Protein AF-0000000067240349 (afdb_homodimer)

Radius of gyration: 43.34 Å; Cα contacts (8 Å, |Δi|>4): 443; chains: 2; bounding box: 50×131×156 Å

Foldseek 3Di:
DDDDDDDDDDDDDDDDDPPPVPPPPPPVPDPPPPPPPPPPPPDPDPPPPFDAKDKFAFALVVLVVLQVVLVVCVVVVNNVSSVVSNVVSVVLVVVSVFWIWMDGRFWIFIGGPPPPPPVVVQVDPGIDGLVQWPFKDFPDPPDGQKIKTWGPPVHNVIDIDMDTDRGDPVSVVVSCCVRNNDGPPPDPD/DDDPDPDDDDDDDDDDPPPDPPDDDPPPDDDPPPPPPPPPPPDPDPDPPFDAKDKFAFALVQLVVLQVVLVVCVVVVNNVSSVVSNVVSVVLVVVSVFWIWMDGRFWIFIGGPPPPPPCCVVVDPGIDGLVQWPFKDFPDPPDGQKIKTWGPPVHNVIDIDMDTDRGDPVSVVVSCCVRNNDGPPPDPD

Organism: Chlamydomonas reinhardtii (NCBI:txid3055)

InterPro domains:
  IPR021467 Protein of unknown function DUF3119 [PF11317] (57-180)
  IPR021467 Protein of unknown function DUF3119 [PTHR35550] (15-189)

Nearest PDB structures (foldseek):
  2hr5-assembly1_A  TM=8.847E-01  e=8.891E+00  Pyrococcus furiosus
  6e2q-assembly1_A  TM=4.362E-01  e=3.134E-01  Homo sapiens
  1ib1-assembly2_H  TM=2.613E-01  e=6.971E+00  Ovis aries
  6e2q-assembly1_A  TM=4.441E-01  e=2.992E-01  Homo sapiens
  1ib1-assembly2_H  TM=2.616E-01  e=4.594E+00  Ovis aries

Structure (mmCIF, N/CA/C/O backbone):
data_AF-0000000067240349-model_v1
#
loop_
_entity.id
_entity.type
_entity.pdbx_description
1 polymer 'DUF3119 family protein'
#
loop_
_atom_site.group_PDB
_atom_site.id
_atom_site.type_symbol
_atom_site.label_atom_id
_atom_site.label_alt_id
_atom_site.label_comp_id
_atom_site.label_asym_id
_atom_site.label_entity_id
_atom_site.label_seq_id
_atom_site.pdbx_PDB_ins_code
_atom_site.Cartn_x
_atom_site.Cartn_y
_atom_site.Cartn_z
_atom_site.occupancy
_atom_site.B_iso_or_equiv
_atom_site.auth_seq_id
_atom_site.auth_comp_id
_atom_site.auth_asym_id
_atom_site.auth_atom_id
_atom_site.pdbx_PDB_model_num
ATOM 1 N N . MET A 1 1 ? 18.938 -3.93 -58.719 1 17.25 1 MET A N 1
ATOM 2 C CA . MET A 1 1 ? 19.531 -4.309 -60 1 17.25 1 MET A CA 1
ATOM 3 C C . MET A 1 1 ? 19.688 -5.82 -60.094 1 17.25 1 MET A C 1
ATOM 5 O O . MET A 1 1 ? 20.438 -6.422 -59.312 1 17.25 1 MET A O 1
ATOM 9 N N . ALA A 1 2 ? 18.719 -6.496 -60.594 1 19.03 2 ALA A N 1
ATOM 10 C CA . ALA A 1 2 ? 17.859 -7.672 -60.5 1 19.03 2 ALA A CA 1
ATOM 11 C C . ALA A 1 2 ? 18.375 -8.805 -61.375 1 19.03 2 ALA A C 1
ATOM 13 O O . ALA A 1 2 ? 17.688 -9.805 -61.594 1 19.03 2 ALA A O 1
ATOM 14 N N . LEU A 1 3 ? 19.734 -8.555 -61.688 1 17.91 3 LEU A N 1
ATOM 15 C CA . LEU A 1 3 ? 20.031 -9.25 -62.938 1 17.91 3 LEU A CA 1
ATOM 16 C C . LEU A 1 3 ? 19.859 -10.758 -62.75 1 17.91 3 LEU A C 1
ATOM 18 O O . LEU A 1 3 ? 20.375 -11.352 -61.812 1 17.91 3 LEU A O 1
ATOM 22 N N . CYS A 1 4 ? 19.219 -11.414 -63.656 1 17.95 4 CYS A N 1
ATOM 23 C CA . CYS A 1 4 ? 18.328 -12.516 -64.062 1 17.95 4 CYS A CA 1
ATOM 24 C C . CYS A 1 4 ? 19.141 -13.766 -64.375 1 17.95 4 CYS A C 1
ATOM 26 O O . CYS A 1 4 ? 18.578 -14.859 -64.5 1 17.95 4 CYS A O 1
ATOM 28 N N . MET A 1 5 ? 20.453 -13.445 -64.75 1 16.66 5 MET A N 1
ATOM 29 C CA . MET A 1 5 ? 20.656 -14.219 -66 1 16.66 5 MET A CA 1
ATOM 30 C C . MET A 1 5 ? 20.656 -15.711 -65.688 1 16.66 5 MET A C 1
ATOM 32 O O . MET A 1 5 ? 21.031 -16.141 -64.562 1 16.66 5 MET A O 1
ATOM 36 N N . ARG A 1 6 ? 20.531 -16.422 -66.75 1 16.72 6 ARG A N 1
ATOM 37 C CA . ARG A 1 6 ? 19.828 -17.562 -67.312 1 16.72 6 ARG A CA 1
ATOM 38 C C . ARG A 1 6 ? 20.562 -18.875 -67 1 16.72 6 ARG A C 1
ATOM 40 O O . ARG A 1 6 ? 21.703 -18.844 -66.562 1 16.72 6 ARG A O 1
ATOM 47 N N . CYS A 1 7 ? 20.719 -19.75 -68.062 1 16.11 7 CYS A N 1
ATOM 48 C CA . CYS A 1 7 ? 19.984 -20.938 -68.5 1 16.11 7 CYS A CA 1
ATOM 49 C C . CYS A 1 7 ? 20.844 -22.188 -68.312 1 16.11 7 CYS A C 1
ATOM 51 O O . CYS A 1 7 ? 21.984 -22.109 -67.875 1 16.11 7 CYS A O 1
ATOM 53 N N . SER A 1 8 ? 21.328 -22.875 -69.438 1 15.13 8 SER A N 1
ATOM 54 C CA . SER A 1 8 ? 20.766 -24.094 -70 1 15.13 8 SER A CA 1
ATOM 55 C C . SER A 1 8 ? 21.719 -25.281 -69.875 1 15.13 8 SER A C 1
ATOM 57 O O . SER A 1 8 ? 21.312 -26.438 -69.938 1 15.13 8 SER A O 1
ATOM 59 N N . SER A 1 9 ? 23.078 -25.109 -69.812 1 16.7 9 SER A N 1
ATOM 60 C CA . SER A 1 9 ? 23.656 -25.969 -70.812 1 16.7 9 SER A CA 1
ATOM 61 C C . SER A 1 9 ? 23.609 -27.438 -70.375 1 16.7 9 SER A C 1
ATOM 63 O O . SER A 1 9 ? 24.031 -27.781 -69.25 1 16.7 9 SER A O 1
ATOM 65 N N . THR A 1 10 ? 23 -28.328 -71.25 1 16.86 10 THR A N 1
ATOM 66 C CA . THR A 1 10 ? 22.281 -29.594 -71.312 1 16.86 10 THR A CA 1
ATOM 67 C C . THR A 1 10 ? 23.266 -30.766 -71.312 1 16.86 10 THR A C 1
ATOM 69 O O . THR A 1 10 ? 22.891 -31.922 -71.125 1 16.86 10 THR A O 1
ATOM 72 N N . SER A 1 11 ? 24.531 -30.578 -71.75 1 17.03 11 SER A N 1
ATOM 73 C CA . SER A 1 11 ? 24.891 -31.562 -72.75 1 17.03 11 SER A CA 1
ATOM 74 C C . SER A 1 11 ? 24.875 -32.969 -72.188 1 17.03 11 SER A C 1
ATOM 76 O O . SER A 1 11 ? 25.219 -33.188 -71 1 17.03 11 SER A O 1
ATOM 78 N N . ALA A 1 12 ? 24.516 -33.969 -73.062 1 16.28 12 ALA A N 1
ATOM 79 C CA . ALA A 1 12 ? 23.859 -35.25 -73.25 1 16.28 12 ALA A CA 1
ATOM 80 C C . ALA A 1 12 ? 24.75 -36.406 -72.75 1 16.28 12 ALA A C 1
ATOM 82 O O . ALA A 1 12 ? 24.328 -37.188 -71.875 1 16.28 12 ALA A O 1
ATOM 83 N N . VAL A 1 13 ? 25.594 -36.969 -73.688 1 16.7 13 VAL A N 1
ATOM 84 C CA . VAL A 1 13 ? 25.125 -38.219 -74.312 1 16.7 13 VAL A CA 1
ATOM 85 C C . VAL A 1 13 ? 25.609 -39.406 -73.5 1 16.7 13 VAL A C 1
ATOM 87 O O . VAL A 1 13 ? 24.812 -40.25 -73.062 1 16.7 13 VAL A O 1
ATOM 90 N N . GLN A 1 14 ? 26.625 -40.219 -74.125 1 17.67 14 GLN A N 1
ATOM 91 C CA . GLN A 1 14 ? 26.5 -41.562 -74.75 1 17.67 14 GLN A CA 1
ATOM 92 C C . GLN A 1 14 ? 26.891 -42.656 -73.75 1 17.67 14 GLN A C 1
ATOM 94 O O . GLN A 1 14 ? 27.609 -42.375 -72.75 1 17.67 14 GLN A O 1
ATOM 99 N N . LYS A 1 15 ? 26.609 -43.969 -74.125 1 18.06 15 LYS A N 1
ATOM 100 C CA . LYS A 1 15 ? 26.016 -45.281 -73.812 1 18.06 15 LYS A CA 1
ATOM 101 C C . LYS A 1 15 ? 27.078 -46.219 -73.25 1 18.06 15 LYS A C 1
ATOM 103 O O . LYS A 1 15 ? 26.734 -47.188 -72.562 1 18.06 15 LYS A O 1
ATOM 108 N N . SER A 1 16 ? 28.422 -46 -73.5 1 19.36 16 SER A N 1
ATOM 109 C CA . SER A 1 16 ? 28.953 -47.281 -73.938 1 19.36 16 SER A CA 1
ATOM 110 C C . SER A 1 16 ? 28.906 -48.312 -72.812 1 19.36 16 SER A C 1
ATOM 112 O O . SER A 1 16 ? 29.094 -47.969 -71.625 1 19.36 16 SER A O 1
ATOM 114 N N . SER A 1 17 ? 28.297 -49.469 -73.125 1 18.22 17 SER A N 1
ATOM 115 C CA . SER A 1 17 ? 27.688 -50.656 -72.562 1 18.22 17 SER A CA 1
ATOM 116 C C . SER A 1 17 ? 28.734 -51.562 -71.938 1 18.22 17 SER A C 1
ATOM 118 O O . SER A 1 17 ? 28.406 -52.594 -71.312 1 18.22 17 SER A O 1
ATOM 120 N N . ALA A 1 18 ? 30.078 -51.25 -72 1 20.47 18 ALA A N 1
ATOM 121 C CA . ALA A 1 18 ? 30.859 -52.5 -72 1 20.47 18 ALA A CA 1
ATOM 122 C C . ALA A 1 18 ? 30.547 -53.344 -70.75 1 20.47 18 ALA A C 1
ATOM 124 O O . ALA A 1 18 ? 30.469 -52.844 -69.625 1 20.47 18 ALA A O 1
ATOM 125 N N . ARG A 1 19 ? 29.875 -54.5 -71.062 1 20.62 19 ARG A N 1
ATOM 126 C CA . ARG A 1 19 ? 29.234 -55.594 -70.312 1 20.62 19 ARG A CA 1
ATOM 127 C C . ARG A 1 19 ? 30.25 -56.375 -69.5 1 20.62 19 ARG A C 1
ATOM 129 O O . ARG A 1 19 ? 30.172 -57.594 -69.375 1 20.62 19 ARG A O 1
ATOM 136 N N . GLY A 1 20 ? 31.438 -55.75 -69.125 1 20.61 20 GLY A N 1
ATOM 137 C CA . GLY A 1 20 ? 32.375 -56.781 -68.688 1 20.61 20 GLY A CA 1
ATOM 138 C C . GLY A 1 20 ? 31.781 -57.656 -67.562 1 20.61 20 GLY A C 1
ATOM 139 O O . GLY A 1 20 ? 31.156 -57.156 -66.625 1 20.61 20 GLY A O 1
ATOM 140 N N . VAL A 1 21 ? 31.359 -58.812 -68 1 22.2 21 VAL A N 1
ATOM 141 C CA . VAL A 1 21 ? 30.672 -59.906 -67.25 1 22.2 21 VAL A CA 1
ATOM 142 C C . VAL A 1 21 ? 31.531 -60.375 -66.062 1 22.2 21 VAL A C 1
ATOM 144 O O . VAL A 1 21 ? 32.594 -60.938 -66.25 1 22.2 21 VAL A O 1
ATOM 147 N N . ALA A 1 22 ? 32.062 -59.5 -65.25 1 22.67 22 ALA A N 1
ATOM 148 C CA . ALA A 1 22 ? 32.969 -60.062 -64.25 1 22.67 22 ALA A CA 1
ATOM 149 C C . ALA A 1 22 ? 32.281 -61.156 -63.438 1 22.67 22 ALA A C 1
ATOM 151 O O . ALA A 1 22 ? 31.125 -61.031 -63.062 1 22.67 22 ALA A O 1
ATOM 152 N N . LEU A 1 23 ? 32.781 -62.344 -63.719 1 24.41 23 LEU A N 1
ATOM 153 C CA . LEU A 1 23 ? 32.469 -63.656 -63.125 1 24.41 23 LEU A CA 1
ATOM 154 C C . LEU A 1 23 ? 32.469 -63.562 -61.594 1 24.41 23 LEU A C 1
ATOM 156 O O . LEU A 1 23 ? 33.438 -63.094 -61 1 24.41 23 LEU A O 1
ATOM 160 N N . ARG A 1 24 ? 31.391 -63.344 -60.969 1 24.88 24 ARG A N 1
ATOM 161 C CA . ARG A 1 24 ? 31.172 -63.094 -59.562 1 24.88 24 ARG A CA 1
ATOM 162 C C . ARG A 1 24 ? 31.5 -64.375 -58.75 1 24.88 24 ARG A C 1
ATOM 164 O O . ARG A 1 24 ? 30.969 -65.438 -59 1 24.88 24 ARG A O 1
ATOM 171 N N . PRO A 1 25 ? 32.781 -64.5 -58.375 1 29.38 25 PRO A N 1
ATOM 172 C CA . PRO A 1 25 ? 33.031 -65.688 -57.594 1 29.38 25 PRO A CA 1
ATOM 173 C C . PRO A 1 25 ? 32.031 -65.812 -56.438 1 29.38 25 PRO A C 1
ATOM 175 O O . PRO A 1 25 ? 31.562 -64.812 -55.875 1 29.38 25 PRO A O 1
ATOM 178 N N . ARG A 1 26 ? 31.156 -66.812 -56.5 1 25.08 26 ARG A N 1
ATOM 179 C CA . ARG A 1 26 ? 30.078 -67.188 -55.562 1 25.08 26 ARG A CA 1
ATOM 180 C C . ARG A 1 26 ? 30.625 -67.312 -54.156 1 25.08 26 ARG A C 1
ATOM 182 O O . ARG A 1 26 ? 31.438 -68.25 -53.875 1 25.08 26 ARG A O 1
ATOM 189 N N . VAL A 1 27 ? 31.141 -66.25 -53.5 1 26.53 27 VAL A N 1
ATOM 190 C CA . VAL A 1 27 ? 31.594 -66.438 -52.125 1 26.53 27 VAL A CA 1
ATOM 191 C C . VAL A 1 27 ? 30.5 -67.062 -51.281 1 26.53 27 VAL A C 1
ATOM 193 O O . VAL A 1 27 ? 29.359 -66.625 -51.281 1 26.53 27 VAL A O 1
ATOM 196 N N . GLN A 1 28 ? 30.547 -68.375 -51.062 1 27.05 28 GLN A N 1
ATOM 197 C CA . GLN A 1 28 ? 29.641 -69.125 -50.219 1 27.05 28 GLN A CA 1
ATOM 198 C C . GLN A 1 28 ? 29.5 -68.5 -48.844 1 27.05 28 GLN A C 1
ATOM 200 O O . GLN A 1 28 ? 30.484 -68.312 -48.156 1 27.05 28 GLN A O 1
ATOM 205 N N . ARG A 1 29 ? 28.766 -67.5 -48.688 1 27.48 29 ARG A N 1
ATOM 206 C CA . ARG A 1 29 ? 28.609 -66.812 -47.406 1 27.48 29 ARG A CA 1
ATOM 207 C C . ARG A 1 29 ? 28.062 -67.75 -46.344 1 27.48 29 ARG A C 1
ATOM 209 O O . ARG A 1 29 ? 27.078 -68.5 -46.594 1 27.48 29 ARG A O 1
ATOM 216 N N . ALA A 1 30 ? 28.938 -68.312 -45.562 1 34.78 30 ALA A N 1
ATOM 217 C CA . ALA A 1 30 ? 28.562 -69.125 -44.406 1 34.78 30 ALA A CA 1
ATOM 218 C C . ALA A 1 30 ? 27.453 -68.438 -43.594 1 34.78 30 ALA A C 1
ATOM 220 O O . ALA A 1 30 ? 27.406 -67.25 -43.5 1 34.78 30 ALA A O 1
ATOM 221 N N . PRO A 1 31 ? 26.25 -69.062 -43.5 1 31.38 31 PRO A N 1
ATOM 222 C CA . PRO A 1 31 ? 25.094 -68.5 -42.844 1 31.38 31 PRO A CA 1
ATOM 223 C C . PRO A 1 31 ? 25.406 -68 -41.438 1 31.38 31 PRO A C 1
ATOM 225 O O . PRO A 1 31 ? 26.094 -68.688 -40.656 1 31.38 31 PRO A O 1
ATOM 228 N N . PHE A 1 32 ? 25.953 -66.75 -41.25 1 34.19 32 PHE A N 1
ATOM 229 C CA . PHE A 1 32 ? 26.094 -66.188 -39.906 1 34.19 32 PHE A CA 1
ATOM 230 C C . PHE A 1 32 ? 24.812 -66.375 -39.125 1 34.19 32 PHE A C 1
ATOM 232 O O . PHE A 1 32 ? 23.734 -65.938 -39.531 1 34.19 32 PHE A O 1
ATOM 239 N N . VAL A 1 33 ? 24.578 -67.562 -38.5 1 30.03 33 VAL A N 1
ATOM 240 C CA . VAL A 1 33 ? 23.469 -67.688 -37.562 1 30.03 33 VAL A CA 1
ATOM 241 C C . VAL A 1 33 ? 23.453 -66.562 -36.562 1 30.03 33 VAL A C 1
ATOM 243 O O . VAL A 1 33 ? 24.438 -66.25 -35.875 1 30.03 33 VAL A O 1
ATOM 246 N N . ALA A 1 34 ? 22.844 -65.438 -36.906 1 33.81 34 ALA A N 1
ATOM 247 C CA . ALA A 1 34 ? 22.562 -64.312 -36.031 1 33.81 34 ALA A CA 1
ATOM 248 C C . ALA A 1 34 ? 22.047 -64.75 -34.688 1 33.81 34 ALA A C 1
ATOM 250 O O . ALA A 1 34 ? 21.016 -65.438 -34.625 1 33.81 34 ALA A O 1
ATOM 251 N N . GLN A 1 35 ? 22.938 -65.312 -33.844 1 35.69 35 GLN A N 1
ATOM 252 C CA . GLN A 1 35 ? 22.5 -65.5 -32.469 1 35.69 35 GLN A CA 1
ATOM 253 C C . GLN A 1 35 ? 21.625 -64.312 -32 1 35.69 35 GLN A C 1
ATOM 255 O O . GLN A 1 35 ? 22.062 -63.156 -32.062 1 35.69 35 GLN A O 1
ATOM 260 N N . ALA A 1 36 ? 20.297 -64.438 -32.188 1 32.78 36 ALA A N 1
ATOM 261 C CA . ALA A 1 36 ? 19.312 -63.5 -31.656 1 32.78 36 ALA A CA 1
ATOM 262 C C . ALA A 1 36 ? 19.625 -63.125 -30.203 1 32.78 36 ALA A C 1
ATOM 264 O O . ALA A 1 36 ? 19.688 -64 -29.344 1 32.78 36 ALA A O 1
ATOM 265 N N . PHE A 1 37 ? 20.719 -62.312 -29.984 1 35.56 37 PHE A N 1
ATOM 266 C CA . PHE A 1 37 ? 20.812 -61.75 -28.641 1 35.56 37 PHE A CA 1
ATOM 267 C C . PHE A 1 37 ? 19.422 -61.406 -28.125 1 35.56 37 PHE A C 1
ATOM 269 O O . PHE A 1 37 ? 18.672 -60.688 -28.781 1 35.56 37 PHE A O 1
ATOM 276 N N . PHE A 1 38 ? 18.719 -62.312 -27.484 1 37.09 38 PHE A N 1
ATOM 277 C CA . PHE A 1 38 ? 17.5 -62 -26.734 1 37.09 38 PHE A CA 1
ATOM 278 C C . PHE A 1 38 ? 17.609 -60.625 -26.094 1 37.09 38 PHE A C 1
ATOM 280 O O . PHE A 1 38 ? 18.5 -60.375 -25.266 1 37.09 38 PHE A O 1
ATOM 287 N N . GLY A 1 39 ? 17.391 -59.594 -26.844 1 35.19 39 GLY A N 1
ATOM 288 C CA . GLY A 1 39 ? 17.25 -58.25 -26.266 1 35.19 39 GLY A CA 1
ATOM 289 C C . GLY A 1 39 ? 16.547 -58.25 -24.906 1 35.19 39 GLY A C 1
ATOM 290 O O . GLY A 1 39 ? 15.453 -58.812 -24.781 1 35.19 39 GLY A O 1
ATOM 291 N N . SER A 1 40 ? 17.266 -58.562 -23.844 1 40.22 40 SER A N 1
ATOM 292 C CA . SER A 1 40 ? 16.688 -58.312 -22.531 1 40.22 40 SER A CA 1
ATOM 293 C C . SER A 1 40 ? 15.742 -57.094 -22.578 1 40.22 40 SER A C 1
ATOM 295 O O . SER A 1 40 ? 16.094 -56.031 -23.094 1 40.22 40 SER A O 1
ATOM 297 N N . LYS A 1 41 ? 14.453 -57.375 -22.703 1 42.16 41 LYS A N 1
ATOM 298 C CA . LYS A 1 41 ? 13.438 -56.344 -22.5 1 42.16 41 LYS A CA 1
ATOM 299 C C . LYS A 1 41 ? 13.898 -55.344 -21.453 1 42.16 41 LYS A C 1
ATOM 301 O O . LYS A 1 41 ? 14.172 -55.688 -20.297 1 42.16 41 LYS A O 1
ATOM 306 N N . ALA A 1 42 ? 14.703 -54.312 -21.859 1 44.75 42 ALA A N 1
ATOM 307 C CA . ALA A 1 42 ? 14.938 -53.188 -20.984 1 44.75 42 ALA A CA 1
ATOM 308 C C . ALA A 1 42 ? 13.719 -52.906 -20.094 1 44.75 42 ALA A C 1
ATOM 310 O O . ALA A 1 42 ? 12.586 -52.969 -20.562 1 44.75 42 ALA A O 1
ATOM 311 N N . LYS A 1 43 ? 13.781 -53.344 -18.844 1 47.56 43 LYS A N 1
ATOM 312 C CA . LYS A 1 43 ? 12.805 -52.906 -17.844 1 47.56 43 LYS A CA 1
ATOM 313 C C . LYS A 1 43 ? 12.281 -51.5 -18.125 1 47.56 43 LYS A C 1
ATOM 315 O O . LYS A 1 43 ? 13.055 -50.625 -18.469 1 47.56 43 LYS A O 1
ATOM 320 N N . PRO A 1 44 ? 10.969 -51.438 -18.531 1 47.88 44 PRO A N 1
ATOM 321 C CA . PRO A 1 44 ? 10.438 -50.094 -18.734 1 47.88 44 PRO A CA 1
ATOM 322 C C . PRO A 1 44 ? 11.023 -49.062 -17.766 1 47.88 44 PRO A C 1
ATOM 324 O O . PRO A 1 44 ? 11.35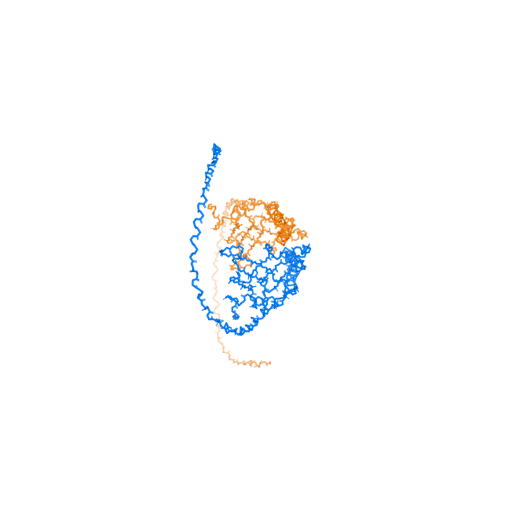9 -49.406 -16.625 1 47.88 44 PRO A O 1
ATOM 327 N N . ALA A 1 45 ? 11.789 -48.062 -18.234 1 48.97 45 ALA A N 1
ATOM 328 C CA . ALA A 1 45 ? 12.234 -46.969 -17.391 1 48.97 45 ALA A CA 1
ATOM 329 C C . ALA A 1 45 ? 11.219 -46.656 -16.297 1 48.97 45 ALA A C 1
ATOM 331 O O . ALA A 1 45 ? 10.016 -46.844 -16.484 1 48.97 45 ALA A O 1
ATOM 332 N N . PRO A 1 46 ? 11.531 -46.781 -15.07 1 46.94 46 PRO A N 1
ATOM 333 C CA . PRO A 1 46 ? 10.578 -46.438 -14.016 1 46.94 46 PRO A CA 1
ATOM 334 C C . PRO A 1 46 ? 9.625 -45.312 -14.438 1 46.94 46 PRO A C 1
ATOM 336 O O . PRO A 1 46 ? 10.039 -44.344 -15.086 1 46.94 46 PRO A O 1
ATOM 339 N N . LYS A 1 47 ? 8.406 -45.531 -14.758 1 49.53 47 LYS A N 1
ATOM 340 C CA . LYS A 1 47 ? 7.316 -44.594 -15.031 1 49.53 47 LYS A CA 1
ATOM 341 C C . LYS A 1 47 ? 7.52 -43.281 -14.273 1 49.53 47 LYS A C 1
ATOM 343 O O . LYS A 1 47 ? 7.781 -43.312 -13.07 1 49.53 47 LYS A O 1
ATOM 348 N N . ALA A 1 48 ? 8.117 -42.219 -14.805 1 56.12 48 ALA A N 1
ATOM 349 C CA . ALA A 1 48 ? 8.25 -40.906 -14.18 1 56.12 48 ALA A CA 1
ATOM 350 C C . ALA A 1 48 ? 7.027 -40.594 -13.328 1 56.12 48 ALA A C 1
ATOM 352 O O . ALA A 1 48 ? 5.891 -40.75 -13.773 1 56.12 48 ALA A O 1
ATOM 353 N N . VAL A 1 49 ? 7.008 -40.812 -12.055 1 60.12 49 VAL A N 1
ATOM 354 C CA . VAL A 1 49 ? 5.93 -40.562 -11.109 1 60.12 49 VAL A CA 1
ATOM 355 C C . VAL A 1 49 ? 5.305 -39.188 -11.422 1 60.12 49 VAL A C 1
ATOM 357 O O . VAL A 1 49 ? 5.969 -38.156 -11.32 1 60.12 49 VAL A O 1
ATOM 360 N N . LYS A 1 50 ? 4.363 -39.188 -12.422 1 78.25 50 LYS A N 1
ATOM 361 C CA . LYS A 1 50 ? 3.562 -38 -12.664 1 78.25 50 LYS A CA 1
ATOM 362 C C . LYS A 1 50 ? 2.996 -37.438 -11.359 1 78.25 50 LYS A C 1
ATOM 364 O O . LYS A 1 50 ? 2.283 -38.156 -10.633 1 78.25 50 LYS A O 1
ATOM 369 N N . ARG A 1 51 ? 3.559 -36.312 -10.805 1 85 51 ARG A N 1
ATOM 370 C CA . ARG A 1 51 ? 3.082 -35.688 -9.578 1 85 51 ARG A CA 1
ATOM 371 C C . ARG A 1 51 ? 1.677 -35.125 -9.758 1 85 51 ARG A C 1
ATOM 373 O O . ARG A 1 51 ? 1.344 -34.594 -10.828 1 85 51 ARG A O 1
ATOM 380 N N . GLU A 1 52 ? 0.918 -35.312 -8.797 1 91 52 GLU A N 1
ATOM 381 C CA . GLU A 1 52 ? -0.448 -34.812 -8.789 1 91 52 GLU A CA 1
ATOM 382 C C . GLU A 1 52 ? -0.463 -33.281 -8.781 1 91 52 GLU A C 1
ATOM 384 O O . GLU A 1 52 ? 0.417 -32.656 -8.195 1 91 52 GLU A O 1
ATOM 389 N N . THR A 1 53 ? -1.399 -32.75 -9.531 1 93.12 53 THR A N 1
ATOM 390 C CA . THR A 1 53 ? -1.609 -31.297 -9.547 1 93.12 53 THR A CA 1
ATOM 391 C C . THR A 1 53 ? -2.166 -30.812 -8.211 1 93.12 53 THR A C 1
ATOM 393 O O . THR A 1 53 ? -3.078 -31.438 -7.656 1 93.12 53 THR A O 1
ATOM 396 N N . LEU A 1 54 ? -1.464 -29.828 -7.699 1 95.38 54 LEU A N 1
ATOM 397 C CA . LEU A 1 54 ? -1.856 -29.281 -6.406 1 95.38 54 LEU A CA 1
ATOM 398 C C . LEU A 1 54 ? -2.164 -27.797 -6.523 1 95.38 54 LEU A C 1
ATOM 400 O O . LEU A 1 54 ? -1.447 -27.062 -7.207 1 95.38 54 LEU A O 1
ATOM 404 N N . ALA A 1 55 ? -3.338 -27.438 -5.914 1 95 55 ALA A N 1
ATOM 405 C CA . ALA A 1 55 ? -3.701 -26.031 -5.812 1 95 55 ALA A CA 1
ATOM 406 C C . ALA A 1 55 ? -4.062 -25.656 -4.379 1 95 55 ALA A C 1
ATOM 408 O O . ALA A 1 55 ? -5.094 -26.094 -3.859 1 95 55 ALA A O 1
ATOM 409 N N . PRO A 1 56 ? -3.219 -24.844 -3.77 1 96.62 56 PRO A N 1
ATOM 410 C CA . PRO A 1 56 ? -3.57 -24.422 -2.412 1 96.62 56 PRO A CA 1
ATOM 411 C C . PRO A 1 56 ? -4.93 -23.734 -2.34 1 96.62 56 PRO A C 1
ATOM 413 O O . PRO A 1 56 ? -5.277 -22.953 -3.236 1 96.62 56 PRO A O 1
ATOM 416 N N . GLU A 1 57 ? -5.625 -24.031 -1.279 1 96.56 57 GLU A N 1
ATOM 417 C CA . GLU A 1 57 ? -6.938 -23.422 -1.078 1 96.56 57 GLU A CA 1
ATOM 418 C C . GLU A 1 57 ? -6.812 -21.938 -0.746 1 96.56 57 GLU A C 1
ATOM 420 O O . GLU A 1 57 ? -5.832 -21.516 -0.124 1 96.56 57 GLU A O 1
ATOM 425 N N . PRO A 1 58 ? -7.844 -21.219 -1.156 1 95.88 58 PRO A N 1
ATOM 426 C CA . PRO A 1 58 ? -7.832 -19.812 -0.733 1 95.88 58 PRO A CA 1
ATOM 427 C C . PRO A 1 58 ? -7.844 -19.656 0.786 1 95.88 58 PRO A C 1
ATOM 429 O O . PRO A 1 58 ? -8.375 -20.516 1.495 1 95.88 58 PRO A O 1
ATOM 432 N N . SER A 1 59 ? -7.156 -18.672 1.218 1 96.06 59 SER A N 1
ATOM 433 C CA . SER A 1 59 ? -7.164 -18.312 2.635 1 96.06 59 SER A CA 1
ATOM 434 C C . SER A 1 59 ? -7.531 -16.844 2.838 1 96.06 59 SER A C 1
ATOM 436 O O . SER A 1 59 ? -7.223 -16 1.998 1 96.06 59 SER A O 1
ATOM 438 N N . PHE A 1 60 ? -8.117 -16.5 4.008 1 96.88 60 PHE A N 1
ATOM 439 C CA . PHE A 1 60 ? -8.57 -15.148 4.281 1 96.88 60 PHE A CA 1
ATOM 440 C C . PHE A 1 60 ? -7.953 -14.617 5.57 1 96.88 60 PHE A C 1
ATOM 442 O O . PHE A 1 60 ? -8.398 -13.602 6.102 1 96.88 60 PHE A O 1
ATOM 449 N N . ASN A 1 61 ? -6.906 -15.359 5.988 1 94.38 61 ASN A N 1
ATOM 450 C CA . ASN A 1 61 ? -6.258 -14.969 7.234 1 94.38 61 ASN A CA 1
ATOM 451 C C . ASN A 1 61 ? -5.66 -13.57 7.137 1 94.38 61 ASN A C 1
ATOM 453 O O . ASN A 1 61 ? -5.848 -12.742 8.031 1 94.38 61 ASN A O 1
ATOM 457 N N . LEU A 1 62 ? -4.969 -13.328 6.113 1 96.25 62 LEU A N 1
ATOM 458 C CA . LEU A 1 62 ? -4.355 -12.023 5.906 1 96.25 62 LEU A CA 1
ATOM 459 C C . LEU A 1 62 ? -5.418 -10.93 5.848 1 96.25 62 LEU A C 1
ATOM 461 O O . LEU A 1 62 ? -5.266 -9.875 6.469 1 96.25 62 LEU A O 1
ATOM 465 N N . GLN A 1 63 ? -6.473 -11.109 5.188 1 97.75 63 GLN A N 1
ATOM 466 C CA . GLN A 1 63 ? -7.562 -10.148 4.996 1 97.75 63 GLN A CA 1
ATOM 467 C C . GLN A 1 63 ? -8.281 -9.867 6.312 1 97.75 63 GLN A C 1
ATOM 469 O O . GLN A 1 63 ? -8.586 -8.711 6.621 1 97.75 63 GLN A O 1
ATOM 474 N N . LEU A 1 64 ? -8.453 -10.938 7.055 1 97.38 64 LEU A N 1
ATOM 475 C CA . LEU A 1 64 ? -9.078 -10.758 8.359 1 97.38 64 LEU A CA 1
ATOM 476 C C . LEU A 1 64 ? -8.203 -9.898 9.273 1 97.38 64 LEU A C 1
ATOM 478 O O . LEU A 1 64 ? -8.711 -9.039 9.992 1 97.38 64 LEU A O 1
ATOM 482 N N . GLY A 1 65 ? -6.914 -10.156 9.172 1 96.62 65 GLY A N 1
ATOM 483 C CA . GLY A 1 65 ? -6.004 -9.312 9.93 1 96.62 65 GLY A CA 1
ATOM 484 C C . GLY A 1 65 ? -6.074 -7.852 9.516 1 96.62 65 GLY A C 1
ATOM 485 O O . GLY A 1 65 ? -6.129 -6.961 10.367 1 96.62 65 GLY A O 1
ATOM 486 N N . LEU A 1 66 ? -6.145 -7.648 8.289 1 97.81 66 LEU A N 1
ATOM 487 C CA . LEU A 1 66 ? -6.207 -6.293 7.766 1 97.81 66 LEU A CA 1
ATOM 488 C C . LEU A 1 66 ? -7.512 -5.609 8.164 1 97.81 66 LEU A C 1
ATOM 490 O O . LEU A 1 66 ? -7.512 -4.441 8.555 1 97.81 66 LEU A O 1
ATOM 494 N N . LEU A 1 67 ? -8.578 -6.312 8.078 1 98.44 67 LEU A N 1
ATOM 495 C CA . LEU A 1 67 ? -9.875 -5.758 8.453 1 98.44 67 LEU A CA 1
ATOM 496 C C . LEU A 1 67 ? -9.945 -5.504 9.953 1 98.44 67 LEU A C 1
ATOM 498 O O . LEU A 1 67 ? -10.555 -4.523 10.391 1 98.44 67 LEU A O 1
ATOM 502 N N . GLY A 1 68 ? -9.312 -6.391 10.711 1 98.31 68 GLY A N 1
ATOM 503 C CA . GLY A 1 68 ? -9.211 -6.141 12.141 1 98.31 68 GLY A CA 1
ATOM 504 C C . GLY A 1 68 ? -8.445 -4.875 12.469 1 98.31 68 GLY A C 1
ATOM 505 O O . GLY A 1 68 ? -8.906 -4.055 13.273 1 98.31 68 GLY A O 1
ATOM 506 N N . LEU A 1 69 ? -7.328 -4.777 11.844 1 97.88 69 LEU A N 1
ATOM 507 C CA . LEU A 1 69 ? -6.52 -3.578 12.039 1 97.88 69 LEU A CA 1
ATOM 508 C C . LEU A 1 69 ? -7.277 -2.336 11.578 1 97.88 69 LEU A C 1
ATOM 510 O O . LEU A 1 69 ? -7.129 -1.263 12.164 1 97.88 69 LEU A O 1
ATOM 514 N N . SER A 1 70 ? -7.961 -2.465 10.508 1 98.06 70 SER A N 1
ATOM 515 C CA . SER A 1 70 ? -8.828 -1.39 10.047 1 98.06 70 SER A CA 1
ATOM 516 C C . SER A 1 70 ? -9.805 -0.955 11.133 1 98.06 70 SER A C 1
ATOM 518 O O . SER A 1 70 ? -9.93 0.236 11.422 1 98.06 70 SER A O 1
ATOM 520 N N . GLY A 1 71 ? -10.445 -1.918 11.727 1 98.06 71 GLY A N 1
ATOM 521 C CA . GLY A 1 71 ? -11.367 -1.621 12.812 1 98.06 71 GLY A CA 1
ATOM 522 C C . GLY A 1 71 ? -10.711 -0.926 13.984 1 98.06 71 GLY A C 1
ATOM 523 O O . GLY A 1 71 ? -11.242 0.049 14.516 1 98.06 71 GLY A O 1
ATOM 524 N N . VAL A 1 72 ? -9.617 -1.416 14.352 1 97.81 72 VAL A N 1
ATOM 525 C CA . VAL A 1 72 ? -8.867 -0.828 15.453 1 97.81 72 VAL A CA 1
ATOM 526 C C . VAL A 1 72 ? -8.484 0.609 15.109 1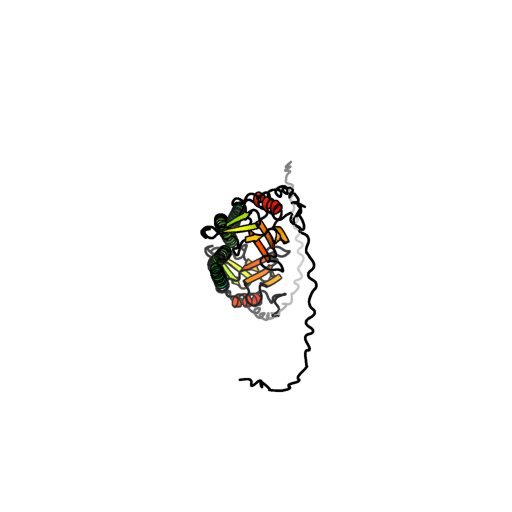 97.81 72 VAL A C 1
ATOM 528 O O . VAL A 1 72 ? -8.609 1.508 15.945 1 97.81 72 VAL A O 1
ATOM 531 N N . SER A 1 73 ? -8.07 0.778 13.938 1 94.88 73 SER A N 1
ATOM 532 C CA . SER A 1 73 ? -7.676 2.111 13.484 1 94.88 73 SER A CA 1
ATOM 533 C C . SER A 1 73 ? -8.852 3.078 13.539 1 94.88 73 SER A C 1
ATOM 535 O O . SER A 1 73 ? -8.703 4.223 13.961 1 94.88 73 SER A O 1
ATOM 537 N N . CYS A 1 74 ? -9.992 2.664 13.148 1 94 74 CYS A N 1
ATOM 538 C CA . CYS A 1 74 ? -11.195 3.492 13.195 1 94 74 CYS A CA 1
ATOM 539 C C . CYS A 1 74 ? -11.602 3.783 14.641 1 94 74 CYS A C 1
ATOM 541 O O . CYS A 1 74 ? -12.055 4.887 14.945 1 94 74 CYS A O 1
ATOM 543 N N . TYR A 1 75 ? -11.375 2.766 15.477 1 94.56 75 TYR A N 1
ATOM 544 C CA . TYR A 1 75 ? -11.68 2.941 16.891 1 94.56 75 TYR A CA 1
ATOM 545 C C . TYR A 1 75 ? -10.844 4.062 17.5 1 94.56 75 TYR A C 1
ATOM 547 O O . TYR A 1 75 ? -11.328 4.844 18.312 1 94.56 75 TYR A O 1
ATOM 555 N N . TYR A 1 76 ? -9.625 4.223 17.078 1 90.19 76 TYR A N 1
ATOM 556 C CA . TYR A 1 76 ? -8.727 5.27 17.547 1 90.19 76 TYR A CA 1
ATOM 557 C C . TYR A 1 76 ? -8.859 6.523 16.703 1 90.19 76 TYR A C 1
ATOM 559 O O . TYR A 1 76 ? -7.957 7.367 16.688 1 90.19 76 TYR A O 1
ATOM 567 N N . GLU A 1 77 ? -9.859 6.531 15.844 1 85 77 GLU A N 1
ATOM 568 C CA . GLU A 1 77 ? -10.281 7.695 15.07 1 85 77 GLU A CA 1
ATOM 569 C C . GLU A 1 77 ? -9.273 8.023 13.969 1 85 77 GLU A C 1
ATOM 571 O O . GLU A 1 77 ? -9.148 9.18 13.562 1 85 77 GLU A O 1
ATOM 576 N N . ASN A 1 78 ? -8.469 7.09 13.648 1 87.19 78 ASN A N 1
ATOM 577 C CA . ASN A 1 78 ? -7.645 7.207 12.445 1 87.19 78 ASN A CA 1
ATOM 578 C C . ASN A 1 78 ? -8.352 6.637 11.219 1 87.19 78 ASN A C 1
ATOM 580 O O . ASN A 1 78 ? -8.023 5.539 10.766 1 87.19 78 ASN A O 1
ATOM 584 N N . TYR A 1 79 ? -9.195 7.434 10.625 1 87.75 79 TYR A N 1
ATOM 585 C CA . TYR A 1 79 ? -10.094 6.953 9.578 1 87.75 79 TYR A CA 1
ATOM 586 C C . TYR A 1 79 ? -9.344 6.758 8.266 1 87.75 79 TYR A C 1
ATOM 588 O O . TYR A 1 79 ? -9.711 5.902 7.453 1 87.75 79 TYR A O 1
ATOM 596 N N . GLY A 1 80 ? -8.312 7.535 8.062 1 89.56 80 GLY A N 1
ATOM 597 C CA . GLY A 1 80 ? -7.516 7.344 6.859 1 89.56 80 GLY A CA 1
ATOM 598 C C . GLY A 1 80 ? -6.836 5.988 6.801 1 89.56 80 GLY A C 1
ATOM 599 O O . GLY A 1 80 ? -6.961 5.27 5.809 1 89.56 80 GLY A O 1
ATOM 600 N N . LEU A 1 81 ? -6.16 5.699 7.898 1 92.5 81 LEU A N 1
ATOM 601 C CA . LEU A 1 81 ? -5.508 4.395 7.992 1 92.5 81 LEU A CA 1
ATOM 602 C C . LEU A 1 81 ? -6.539 3.27 7.973 1 92.5 81 LEU A C 1
ATOM 604 O O . LEU A 1 81 ? -6.344 2.256 7.297 1 92.5 81 LEU A O 1
ATOM 608 N N . GLY A 1 82 ? -7.527 3.537 8.711 1 96.12 82 GLY A N 1
ATOM 609 C CA . GLY A 1 82 ? -8.602 2.553 8.734 1 96.12 82 GLY A CA 1
ATOM 610 C C . GLY A 1 82 ? -9.188 2.283 7.363 1 96.12 82 GLY A C 1
ATOM 611 O O . GLY A 1 82 ? -9.398 1.129 6.988 1 96.12 82 GLY A O 1
ATOM 612 N N . GLY A 1 83 ? -9.492 3.361 6.664 1 95.5 83 GLY A N 1
ATOM 613 C CA . GLY A 1 83 ? -10.031 3.221 5.324 1 95.5 83 GLY A CA 1
ATOM 614 C C . GLY A 1 83 ? -9.094 2.498 4.375 1 95.5 83 GLY A C 1
ATOM 615 O O . GLY A 1 83 ? -9.516 1.642 3.602 1 95.5 83 GLY A O 1
ATOM 616 N N . PHE A 1 84 ? -7.883 2.797 4.426 1 95.94 84 PHE A N 1
ATOM 617 C CA . PHE A 1 84 ? -6.887 2.188 3.553 1 95.94 84 PHE A CA 1
ATOM 618 C C . PHE A 1 84 ? -6.781 0.689 3.816 1 95.94 84 PHE A C 1
ATOM 620 O O . PHE A 1 84 ? -6.855 -0.116 2.885 1 95.94 84 PHE A O 1
ATOM 627 N N . LEU A 1 85 ? -6.648 0.351 5.078 1 97.94 85 LEU A N 1
ATOM 628 C CA . LEU A 1 85 ? -6.508 -1.052 5.453 1 97.94 85 LEU A CA 1
ATOM 629 C C . LEU A 1 85 ? -7.777 -1.832 5.125 1 97.94 85 LEU A C 1
ATOM 631 O O . LEU A 1 85 ? -7.707 -2.988 4.699 1 97.94 85 LEU A O 1
ATOM 635 N N . GLY A 1 86 ? -8.875 -1.209 5.422 1 98.12 86 GLY A N 1
ATOM 636 C CA . GLY A 1 86 ? -10.133 -1.845 5.07 1 98.12 86 GLY A CA 1
ATOM 637 C C . GLY A 1 86 ? -10.266 -2.121 3.584 1 98.12 86 GLY A C 1
ATOM 638 O O . GLY A 1 86 ? -10.617 -3.232 3.184 1 98.12 86 GLY A O 1
ATOM 639 N N . LEU A 1 87 ? -9.969 -1.15 2.842 1 97.38 87 LEU A N 1
ATOM 640 C CA . LEU A 1 87 ? -10.031 -1.286 1.39 1 97.38 87 LEU A CA 1
ATOM 641 C C . LEU A 1 87 ? -9.07 -2.363 0.901 1 97.38 87 LEU A C 1
ATOM 643 O O . LEU A 1 87 ? -9.422 -3.164 0.031 1 97.38 87 LEU A O 1
ATOM 647 N N . LEU A 1 88 ? -7.922 -2.324 1.453 1 97 88 LEU A N 1
ATOM 648 C CA . LEU A 1 88 ? -6.945 -3.344 1.089 1 97 88 LEU A CA 1
ATOM 649 C C . LEU A 1 88 ? -7.461 -4.738 1.426 1 97 88 LEU A C 1
ATOM 651 O O . LEU A 1 88 ? -7.305 -5.672 0.634 1 97 88 LEU A O 1
ATOM 655 N N . GLY A 1 89 ? -7.984 -4.863 2.631 1 97.69 89 GLY A N 1
ATOM 656 C CA . GLY A 1 89 ? -8.555 -6.141 3.02 1 97.69 89 GLY A CA 1
ATOM 657 C C . GLY A 1 89 ? -9.641 -6.625 2.074 1 97.69 89 GLY A C 1
ATOM 658 O O . GLY A 1 89 ? -9.672 -7.801 1.705 1 97.69 89 GLY A O 1
ATOM 659 N N . ILE A 1 90 ? -10.516 -5.758 1.691 1 97.19 90 ILE A N 1
ATOM 660 C CA . ILE A 1 90 ? -11.586 -6.098 0.764 1 97.19 90 ILE A CA 1
ATOM 661 C C . ILE A 1 90 ? -11 -6.469 -0.594 1 97.19 90 ILE A C 1
ATOM 663 O O . ILE A 1 90 ? -11.398 -7.465 -1.202 1 97.19 90 ILE A O 1
ATOM 667 N N . PHE A 1 91 ? -10.109 -5.703 -1.06 1 96.69 91 PHE A N 1
ATOM 668 C CA . PHE A 1 91 ? -9.445 -5.961 -2.336 1 96.69 91 PHE A CA 1
ATOM 669 C C . PHE A 1 91 ? -8.797 -7.34 -2.34 1 96.69 91 PHE A C 1
ATOM 671 O O . PHE A 1 91 ? -9 -8.125 -3.271 1 96.69 91 PHE A O 1
ATOM 678 N N . LEU A 1 92 ? -8.008 -7.656 -1.364 1 96.81 92 LEU A N 1
ATOM 679 C CA . LEU A 1 92 ? -7.316 -8.938 -1.321 1 96.81 92 LEU A CA 1
ATOM 680 C C . LEU A 1 92 ? -8.312 -10.086 -1.186 1 96.81 92 LEU A C 1
ATOM 682 O O . LEU A 1 92 ? -8.055 -11.195 -1.664 1 96.81 92 LEU A O 1
ATOM 686 N N . THR A 1 93 ? -9.477 -9.844 -0.497 1 97.12 93 THR A N 1
ATOM 687 C CA . THR A 1 93 ? -10.523 -10.859 -0.422 1 97.12 93 THR A CA 1
ATOM 688 C C . THR A 1 93 ? -11.031 -11.211 -1.816 1 97.12 93 THR A C 1
ATOM 690 O O . THR A 1 93 ? -11.156 -12.383 -2.162 1 97.12 93 THR A O 1
ATOM 693 N N . ILE A 1 94 ? -11.211 -10.211 -2.621 1 94.69 94 ILE A N 1
ATOM 694 C CA . ILE A 1 94 ? -11.664 -10.43 -3.988 1 94.69 94 ILE A CA 1
ATOM 695 C C . ILE A 1 94 ? -10.578 -11.156 -4.785 1 94.69 94 ILE A C 1
ATOM 697 O O . ILE A 1 94 ? -10.859 -12.117 -5.496 1 94.69 94 ILE A O 1
ATOM 701 N N . GLN A 1 95 ? -9.406 -10.719 -4.578 1 93.75 95 GLN A N 1
ATOM 702 C CA . GLN A 1 95 ? -8.297 -11.328 -5.301 1 93.75 95 GLN A CA 1
ATOM 703 C C . GLN A 1 95 ? -8.133 -12.797 -4.934 1 93.75 95 GLN A C 1
ATOM 705 O O . GLN A 1 95 ? -7.758 -13.617 -5.773 1 93.75 95 GLN A O 1
ATOM 710 N N . ALA A 1 96 ? -8.422 -13.18 -3.746 1 94.69 96 ALA A N 1
ATOM 711 C CA . ALA A 1 96 ? -8.281 -14.562 -3.297 1 94.69 96 ALA A CA 1
ATOM 712 C C . ALA A 1 96 ? -9.273 -15.477 -4.016 1 94.69 96 ALA A C 1
ATOM 714 O O . ALA A 1 96 ? -9.047 -16.688 -4.129 1 94.69 96 ALA A O 1
ATOM 715 N N . THR A 1 97 ? -10.305 -14.906 -4.516 1 91.88 97 THR A N 1
ATOM 716 C CA . THR A 1 97 ? -11.305 -15.711 -5.211 1 91.88 97 THR A CA 1
ATOM 717 C C . THR A 1 97 ? -11.023 -15.742 -6.711 1 91.88 97 THR A C 1
ATOM 719 O O . THR A 1 97 ? -11.578 -16.578 -7.43 1 91.88 97 THR A O 1
ATOM 722 N N . ARG A 1 98 ? -10.125 -14.922 -7.129 1 90.12 98 ARG A N 1
ATOM 723 C CA . ARG A 1 98 ? -9.898 -14.789 -8.562 1 90.12 98 ARG A CA 1
ATOM 724 C C . ARG A 1 98 ? -8.594 -15.453 -8.977 1 90.12 98 ARG A C 1
ATOM 726 O O . ARG A 1 98 ? -8.43 -15.844 -10.141 1 90.12 98 ARG A O 1
ATOM 733 N N . ILE A 1 99 ? -7.684 -15.539 -8.102 1 90.25 99 ILE A N 1
ATOM 734 C CA . ILE A 1 99 ? -6.355 -16.016 -8.469 1 90.25 99 ILE A CA 1
ATOM 735 C C . ILE A 1 99 ? -6.082 -17.359 -7.797 1 90.25 99 ILE A C 1
ATOM 737 O O . ILE A 1 99 ? -6.441 -17.562 -6.637 1 90.25 99 ILE A O 1
ATOM 741 N N . ARG A 1 100 ? -5.387 -18.203 -8.562 1 91.75 100 ARG A N 1
ATOM 742 C CA . ARG A 1 100 ? -5.004 -19.516 -8.039 1 91.75 100 ARG A CA 1
ATOM 743 C C . ARG A 1 100 ? -3.576 -19.875 -8.445 1 91.75 100 ARG A C 1
ATOM 745 O O . ARG A 1 100 ? -3.164 -19.609 -9.578 1 91.75 100 ARG A O 1
ATOM 752 N N . PHE A 1 101 ? -2.914 -20.438 -7.457 1 93.81 101 PHE A N 1
ATOM 753 C CA . PHE A 1 101 ? -1.64 -21.094 -7.746 1 93.81 101 PHE A CA 1
ATOM 754 C C . PHE A 1 101 ? -1.84 -22.562 -8.039 1 93.81 101 PHE A C 1
ATOM 756 O O . PHE A 1 101 ? -2.467 -23.281 -7.258 1 93.81 101 PHE A O 1
ATOM 763 N N . VAL A 1 102 ? -1.331 -22.953 -9.195 1 94.62 102 VAL A N 1
ATOM 764 C CA . VAL A 1 102 ? -1.473 -24.359 -9.578 1 94.62 102 VAL A CA 1
ATOM 765 C C . VAL A 1 102 ? -0.093 -24.969 -9.805 1 94.62 102 VAL A C 1
ATOM 767 O O . VAL A 1 102 ? 0.668 -24.5 -10.656 1 94.62 102 VAL A O 1
ATOM 770 N N . PHE A 1 103 ? 0.171 -26 -9.016 1 96.12 103 PHE A N 1
ATOM 771 C CA . PHE A 1 103 ? 1.398 -26.766 -9.148 1 96.12 103 PHE A CA 1
ATOM 772 C C . PHE A 1 103 ? 1.142 -28.062 -9.906 1 96.12 103 PHE A C 1
ATOM 774 O O . PHE A 1 103 ? 0.477 -28.969 -9.398 1 96.12 103 PHE A O 1
ATOM 781 N N . ASP A 1 104 ? 1.576 -28.109 -11.086 1 94.5 104 ASP A N 1
ATOM 782 C CA . ASP A 1 104 ? 1.439 -29.359 -11.82 1 94.5 104 ASP A CA 1
ATOM 783 C C . ASP A 1 104 ? 2.742 -30.156 -11.797 1 94.5 104 ASP A C 1
ATOM 785 O O . ASP A 1 104 ? 3.57 -29.969 -10.898 1 94.5 104 ASP A O 1
ATOM 789 N N . ASP A 1 105 ? 2.986 -31.016 -12.688 1 94.56 105 ASP A N 1
ATOM 790 C CA . ASP A 1 105 ? 4.125 -31.922 -12.641 1 94.56 105 ASP A CA 1
ATOM 791 C C . ASP A 1 105 ? 5.426 -31.203 -12.984 1 94.56 105 ASP A C 1
ATOM 793 O O . ASP A 1 105 ? 6.496 -31.562 -12.492 1 94.56 105 ASP A O 1
ATOM 797 N N . THR A 1 106 ? 5.301 -30.078 -13.703 1 94.88 106 THR A N 1
ATOM 798 C CA . THR A 1 106 ? 6.547 -29.547 -14.242 1 94.88 106 THR A CA 1
ATOM 799 C C . THR A 1 106 ? 6.715 -28.078 -13.867 1 94.88 106 THR A C 1
ATOM 801 O O . THR A 1 106 ? 7.816 -27.531 -13.969 1 94.88 106 THR A O 1
ATOM 804 N N . GLY A 1 107 ? 5.539 -27.453 -13.438 1 96.31 107 GLY A N 1
ATOM 805 C CA . GLY A 1 107 ? 5.707 -26.031 -13.188 1 96.31 107 GLY A CA 1
ATOM 806 C C . GLY A 1 107 ? 4.609 -25.438 -12.328 1 96.31 107 GLY A C 1
ATOM 807 O O . GLY A 1 107 ? 3.646 -26.125 -11.984 1 96.31 107 GLY A O 1
ATOM 808 N N . LEU A 1 108 ? 4.883 -24.156 -11.938 1 96.5 108 LEU A N 1
ATOM 809 C CA . LEU A 1 108 ? 3.914 -23.328 -11.234 1 96.5 108 LEU A CA 1
ATOM 810 C C . LEU A 1 108 ? 3.174 -22.406 -12.203 1 96.5 108 LEU A C 1
ATOM 812 O O . LEU A 1 108 ? 3.799 -21.734 -13.031 1 96.5 108 LEU A O 1
ATOM 816 N N . GLU A 1 109 ? 1.882 -22.453 -12.102 1 93.56 109 GLU A N 1
ATOM 817 C CA . GLU A 1 109 ? 1.044 -21.578 -12.914 1 93.56 109 GLU A CA 1
ATOM 818 C C . GLU A 1 109 ? 0.13 -20.719 -12.047 1 93.56 109 GLU A C 1
ATOM 820 O O . GLU A 1 109 ? -0.42 -21.203 -11.055 1 93.56 109 GLU A O 1
ATOM 825 N N . VAL A 1 110 ? 0.036 -19.406 -12.422 1 91.81 110 VAL A N 1
ATOM 826 C CA . VAL A 1 110 ? -0.926 -18.516 -11.781 1 91.81 110 VAL A CA 1
ATOM 827 C C . VAL A 1 110 ? -2.135 -18.328 -12.695 1 91.81 110 VAL A C 1
ATOM 829 O O . VAL A 1 110 ? -2.021 -17.734 -13.773 1 91.81 110 VAL A O 1
ATOM 832 N N . LEU A 1 111 ? -3.252 -18.828 -12.234 1 89.31 111 LEU A N 1
ATOM 833 C CA . LEU A 1 111 ?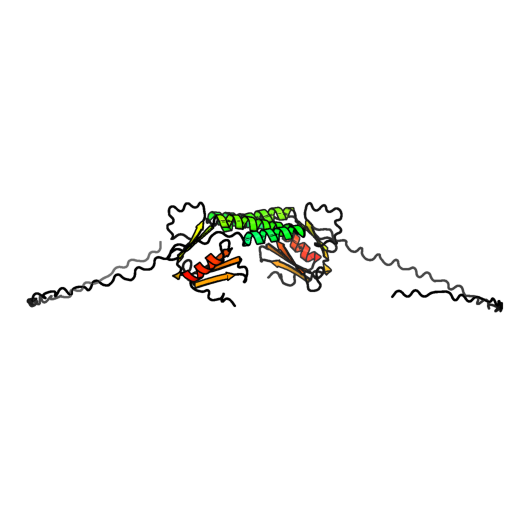 -4.488 -18.766 -13.008 1 89.31 111 LEU A CA 1
ATOM 834 C C . LEU A 1 111 ? -5.422 -17.688 -12.445 1 89.31 111 LEU A C 1
ATOM 836 O O . LEU A 1 111 ? -5.453 -17.469 -11.234 1 89.31 111 LEU A O 1
ATOM 840 N N . ARG A 1 112 ? -6.176 -17.062 -13.312 1 86.56 112 ARG A N 1
ATOM 841 C CA . ARG A 1 112 ? -7.172 -16.078 -12.945 1 86.56 112 ARG A CA 1
ATOM 842 C C . ARG A 1 112 ? -8.57 -16.516 -13.359 1 86.56 112 ARG A C 1
ATOM 844 O O . ARG A 1 112 ? -8.758 -17.047 -14.453 1 86.56 112 ARG A O 1
ATOM 851 N N . ALA A 1 113 ? -9.523 -16.281 -12.414 1 77.25 113 ALA A N 1
ATOM 852 C CA . ALA A 1 113 ? -10.914 -16.625 -12.719 1 77.25 113 ALA A CA 1
ATOM 853 C C . ALA A 1 113 ? -11.422 -15.812 -13.906 1 77.25 113 ALA A C 1
ATOM 855 O O . ALA A 1 113 ? -11.125 -14.625 -14.023 1 77.25 113 ALA A O 1
ATOM 856 N N . GLY A 1 114 ? -12.438 -16.406 -14.664 1 62.84 114 GLY A N 1
ATOM 857 C CA . GLY A 1 114 ? -13.055 -15.812 -15.836 1 62.84 114 GLY A CA 1
ATOM 858 C C . GLY A 1 114 ? -12.203 -15.922 -17.078 1 62.84 114 GLY A C 1
ATOM 859 O O . GLY A 1 114 ? -12.672 -15.633 -18.188 1 62.84 114 GLY A O 1
ATOM 860 N N . GLN A 1 115 ? -11.109 -15.703 -16.922 1 55.06 115 GLN A N 1
ATOM 861 C CA . GLN A 1 115 ? -10.32 -15.953 -18.125 1 55.06 115 GLN A CA 1
ATOM 862 C C . GLN A 1 115 ? -10.391 -17.422 -18.531 1 55.06 115 GLN A C 1
ATOM 864 O O . GLN A 1 115 ? -10.117 -18.312 -17.719 1 55.06 115 GLN A O 1
ATOM 869 N N . GLU A 1 116 ? -11.68 -17.75 -19.125 1 45.88 116 GLU A N 1
ATOM 870 C CA . GLU A 1 116 ? -11.883 -19.078 -19.703 1 45.88 116 GLU A CA 1
ATOM 871 C C . GLU A 1 116 ? -10.547 -19.75 -20.031 1 45.88 116 GLU A C 1
ATOM 873 O O . GLU A 1 116 ? -9.695 -19.141 -20.672 1 45.88 116 GLU A O 1
ATOM 878 N N . SER A 1 117 ? -10.125 -20.609 -19.281 1 38.56 117 SER A N 1
ATOM 879 C CA . SER A 1 117 ? -9.117 -21.625 -19.578 1 38.56 117 SER A CA 1
ATOM 880 C C . SER A 1 117 ? -9.375 -22.266 -20.938 1 38.56 117 SER A C 1
ATOM 882 O O . SER A 1 117 ? -8.812 -23.312 -21.25 1 38.56 117 SER A O 1
ATOM 884 N N . GLU A 1 118 ? -10.406 -22.016 -21.75 1 37.97 118 GLU A N 1
ATOM 885 C CA . GLU A 1 118 ? -10.164 -23.047 -22.766 1 37.97 118 GLU A CA 1
ATOM 886 C C . GLU A 1 118 ? -8.672 -23.234 -23.016 1 37.97 118 GLU A C 1
ATOM 888 O O . GLU A 1 118 ? -8.188 -24.375 -23.047 1 37.97 118 GLU A O 1
ATOM 893 N N . ASN A 1 119 ? -8.125 -22.438 -24.016 1 32.88 119 ASN A N 1
ATOM 894 C CA . ASN A 1 119 ? -6.75 -22.562 -24.484 1 32.88 119 ASN A CA 1
ATOM 895 C C . ASN A 1 119 ? -5.758 -22.391 -23.328 1 32.88 119 ASN A C 1
ATOM 897 O O . ASN A 1 119 ? -5.32 -21.266 -23.047 1 32.88 119 ASN A O 1
ATOM 901 N N . VAL A 1 120 ? -5.98 -22.922 -22.203 1 35.91 120 VAL A N 1
ATOM 902 C CA . VAL A 1 120 ? -4.984 -22.969 -21.141 1 35.91 120 VAL A CA 1
ATOM 903 C C . VAL A 1 120 ? -3.607 -23.266 -21.719 1 35.91 120 VAL A C 1
ATOM 905 O O . VAL A 1 120 ? -3.234 -24.422 -21.891 1 35.91 120 VAL A O 1
ATOM 908 N N . ILE A 1 121 ? -3.463 -23.266 -22.984 1 32.44 121 ILE A N 1
ATOM 909 C CA . ILE A 1 121 ? -2.051 -23.406 -23.312 1 32.44 121 ILE A CA 1
ATOM 910 C C . ILE A 1 121 ? -1.196 -22.75 -22.234 1 32.44 121 ILE A C 1
ATOM 912 O O . ILE A 1 121 ? -1.301 -21.547 -21.984 1 32.44 121 ILE A O 1
ATOM 916 N N . VAL A 1 122 ? -0.897 -23.484 -21.094 1 36.69 122 VAL A N 1
ATOM 917 C CA . VAL A 1 122 ? 0.12 -23.344 -20.047 1 36.69 122 VAL A CA 1
ATOM 918 C C . VAL A 1 122 ? 1.209 -22.375 -20.516 1 36.69 122 VAL A C 1
ATOM 920 O O . VAL A 1 122 ? 2.041 -21.938 -19.719 1 36.69 122 VAL A O 1
ATOM 923 N N . GLY A 1 123 ? 1.559 -22.5 -21.75 1 39.03 123 GLY A N 1
ATOM 924 C CA . GLY A 1 123 ? 2.783 -21.75 -21.984 1 39.03 123 GLY A CA 1
ATOM 925 C C . GLY A 1 123 ? 2.711 -20.328 -21.469 1 39.03 123 GLY A C 1
ATOM 926 O O . GLY A 1 123 ? 3.562 -19.5 -21.812 1 39.03 123 GLY A O 1
ATOM 927 N N . GLY A 1 124 ? 1.464 -19.812 -21.219 1 47.47 124 GLY A N 1
ATOM 928 C CA . GLY A 1 124 ? 1.354 -18.359 -21.266 1 47.47 124 GLY A CA 1
ATOM 929 C C . GLY A 1 124 ? 2.166 -17.672 -20.188 1 47.47 124 GLY A C 1
ATOM 930 O O . GLY A 1 124 ? 2.855 -18.328 -19.406 1 47.47 124 GLY A O 1
ATOM 931 N N . ARG A 1 125 ? 2.1 -16.156 -20.078 1 62.97 125 ARG A N 1
ATOM 932 C CA . ARG A 1 125 ? 2.947 -15.164 -19.422 1 62.97 125 ARG A CA 1
ATOM 933 C C . ARG A 1 125 ? 2.898 -15.32 -17.906 1 62.97 125 ARG A C 1
ATOM 935 O O . ARG A 1 125 ? 3.834 -14.93 -17.203 1 62.97 125 ARG A O 1
ATOM 942 N N . ASN A 1 126 ? 2.086 -16.422 -17.391 1 84.5 126 ASN A N 1
ATOM 943 C CA . ASN A 1 126 ? 2.086 -16.578 -15.938 1 84.5 126 ASN A CA 1
ATOM 944 C C . ASN A 1 126 ? 2.301 -18.047 -15.531 1 84.5 126 ASN A C 1
ATOM 946 O O . ASN A 1 126 ? 1.573 -18.562 -14.68 1 84.5 126 ASN A O 1
ATOM 950 N N . ARG A 1 127 ? 3.215 -18.734 -16.172 1 92.88 127 ARG A N 1
ATOM 951 C CA . ARG A 1 127 ? 3.648 -20.078 -15.844 1 92.88 127 ARG A CA 1
ATOM 952 C C . ARG A 1 127 ? 5.168 -20.188 -15.883 1 92.88 127 ARG A C 1
ATOM 954 O O . ARG A 1 127 ? 5.805 -19.75 -16.844 1 92.88 127 ARG A O 1
ATOM 961 N N . TRP A 1 128 ? 5.742 -20.875 -14.875 1 96.12 128 TRP A N 1
ATOM 962 C CA . TRP A 1 128 ? 7.188 -21.016 -14.758 1 96.12 128 TRP A CA 1
ATOM 963 C C . TRP A 1 128 ? 7.566 -22.453 -14.422 1 96.12 128 TRP A C 1
ATOM 965 O O . TRP A 1 128 ? 7.039 -23.031 -13.469 1 96.12 128 TRP A O 1
ATOM 975 N N . GLU A 1 129 ? 8.477 -23.031 -15.18 1 97.12 129 GLU A N 1
ATOM 976 C CA . GLU A 1 129 ? 9 -24.359 -14.875 1 97.12 129 GLU A CA 1
ATOM 977 C C . GLU A 1 129 ? 9.781 -24.359 -13.57 1 97.12 129 GLU A C 1
ATOM 979 O O . GLU A 1 129 ? 10.531 -23.422 -13.289 1 97.12 129 GLU A O 1
ATOM 984 N N . TYR A 1 130 ? 9.648 -25.453 -12.82 1 96.38 130 TYR A N 1
ATOM 985 C CA . TYR A 1 130 ? 10.359 -25.547 -11.555 1 96.38 130 TYR A CA 1
ATOM 986 C C . TYR A 1 130 ? 11.859 -25.375 -11.75 1 96.38 130 TYR A C 1
ATOM 988 O O . TYR A 1 130 ? 12.547 -24.781 -10.914 1 96.38 130 TYR A O 1
ATOM 996 N N . SER A 1 131 ? 12.367 -25.938 -12.82 1 95.81 131 SER A N 1
ATOM 997 C CA . SER A 1 131 ? 13.797 -25.922 -13.117 1 95.81 131 SER A CA 1
ATOM 998 C C . SER A 1 131 ? 14.305 -24.5 -13.289 1 95.81 131 SER A C 1
ATOM 1000 O O . SER A 1 131 ? 15.508 -24.234 -13.203 1 95.81 131 SER A O 1
ATOM 1002 N N . SER A 1 132 ? 13.422 -23.562 -13.547 1 95.94 132 SER A N 1
ATOM 1003 C CA . SER A 1 132 ? 13.844 -22.188 -13.773 1 95.94 132 SER A CA 1
ATOM 1004 C C . SER A 1 132 ? 13.953 -21.422 -12.453 1 95.94 132 SER A C 1
ATOM 1006 O O . SER A 1 132 ? 14.469 -20.297 -12.422 1 95.94 132 SER A O 1
ATOM 1008 N N . PHE A 1 133 ? 13.469 -21.984 -11.383 1 96.62 133 PHE A N 1
ATOM 1009 C CA . PHE A 1 133 ? 13.461 -21.297 -10.094 1 96.62 133 PHE A CA 1
ATOM 1010 C C . PHE A 1 133 ? 14.875 -21.203 -9.531 1 96.62 133 PHE A C 1
ATOM 1012 O O . PHE A 1 133 ? 15.57 -22.203 -9.406 1 96.62 133 PHE A O 1
ATOM 1019 N N . ILE A 1 134 ? 15.219 -20.016 -9.188 1 96.19 134 ILE A N 1
ATOM 1020 C CA . ILE A 1 134 ? 16.516 -19.734 -8.586 1 96.19 134 ILE A CA 1
ATOM 1021 C C . ILE A 1 134 ? 16.391 -19.734 -7.062 1 96.19 134 ILE A C 1
ATOM 1023 O O . ILE A 1 134 ? 17.234 -20.266 -6.355 1 96.19 134 ILE A O 1
ATOM 1027 N N . ASN A 1 135 ? 15.336 -19.109 -6.602 1 96.25 135 ASN A N 1
ATOM 1028 C CA . ASN A 1 135 ? 15.062 -19 -5.172 1 96.25 135 ASN A CA 1
ATOM 1029 C C . ASN A 1 135 ? 13.602 -18.641 -4.902 1 96.25 135 ASN A C 1
ATOM 1031 O O . ASN A 1 135 ? 12.914 -18.125 -5.781 1 96.25 135 ASN A O 1
ATOM 1035 N N . TRP A 1 136 ? 13.211 -19 -3.742 1 96 136 TRP A N 1
ATOM 1036 C CA . TRP A 1 136 ? 11.922 -18.547 -3.24 1 96 136 TRP A CA 1
ATOM 1037 C C . TRP A 1 136 ? 11.961 -18.375 -1.726 1 96 136 TRP A C 1
ATOM 1039 O O . TRP A 1 136 ? 12.805 -18.953 -1.047 1 96 136 TRP A O 1
ATOM 1049 N N . GLU A 1 137 ? 11.031 -17.453 -1.216 1 93.38 137 GLU A N 1
ATOM 1050 C CA . GLU A 1 137 ? 11 -17.188 0.219 1 93.38 137 GLU A CA 1
ATOM 1051 C C . GLU A 1 137 ? 9.625 -16.688 0.656 1 93.38 137 GLU A C 1
ATOM 1053 O O . GLU A 1 137 ? 8.898 -16.078 -0.133 1 93.38 137 GLU A O 1
ATOM 1058 N N . PHE A 1 138 ? 9.281 -17.078 1.884 1 92.31 138 PHE A N 1
ATOM 1059 C CA . PHE A 1 138 ? 8.164 -16.438 2.572 1 92.31 138 PHE A CA 1
ATOM 1060 C C . PHE A 1 138 ? 8.648 -15.266 3.42 1 92.31 138 PHE A C 1
ATOM 1062 O O . PHE A 1 138 ? 9.633 -15.391 4.156 1 92.31 138 PHE A O 1
ATOM 1069 N N . TRP A 1 139 ? 8.008 -14.117 3.213 1 88.75 139 TRP A N 1
ATOM 1070 C CA . TRP A 1 139 ? 8.422 -12.93 3.957 1 88.75 139 TRP A CA 1
ATOM 1071 C C . TRP A 1 139 ? 7.5 -12.68 5.145 1 88.75 139 TRP A C 1
ATOM 1073 O O . TRP A 1 139 ? 6.277 -12.711 5.004 1 88.75 139 TRP A O 1
ATOM 1083 N N . PHE A 1 140 ? 8.234 -12.156 6.387 1 79.06 140 PHE A N 1
ATOM 1084 C CA . PHE A 1 140 ? 7.645 -11.852 7.688 1 79.06 140 PHE A CA 1
ATOM 1085 C C . PHE A 1 140 ? 7.43 -13.133 8.492 1 79.06 140 PHE A C 1
ATOM 1087 O O . PHE A 1 140 ? 6.352 -13.727 8.453 1 79.06 140 PHE A O 1
ATOM 1094 N N . PRO A 1 141 ? 8.523 -13.328 9.266 1 68.5 141 PRO A N 1
ATOM 1095 C CA . PRO A 1 141 ? 8.516 -14.586 10.023 1 68.5 141 PRO A CA 1
ATOM 1096 C C . PRO A 1 141 ? 7.32 -14.688 10.977 1 68.5 141 PRO A C 1
ATOM 1098 O O . PRO A 1 141 ? 6.844 -13.672 11.484 1 68.5 141 PRO A O 1
ATOM 1101 N N . GLY A 1 142 ? 6.742 -15.914 11.164 1 73.44 142 GLY A N 1
ATOM 1102 C CA . GLY A 1 142 ? 5.625 -16.203 12.055 1 73.44 142 GLY A CA 1
ATOM 1103 C C . GLY A 1 142 ? 4.277 -16.094 11.359 1 73.44 142 GLY A C 1
ATOM 1104 O O . GLY A 1 142 ? 3.426 -16.984 11.523 1 73.44 142 GLY A O 1
ATOM 1105 N N . PHE A 1 143 ? 4.133 -14.891 10.609 1 80.12 143 PHE A N 1
ATOM 1106 C CA . PHE A 1 143 ? 2.91 -14.711 9.828 1 80.12 143 PHE A CA 1
ATOM 1107 C C . PHE A 1 143 ? 3.23 -14.25 8.414 1 80.12 143 PHE A C 1
ATOM 1109 O O . PHE A 1 143 ? 3.182 -13.055 8.117 1 80.12 143 PHE A O 1
ATOM 1116 N N . PRO A 1 144 ? 3.508 -15.242 7.688 1 84.69 144 PRO A N 1
ATOM 1117 C CA . PRO A 1 144 ? 3.941 -14.852 6.34 1 84.69 144 PRO A CA 1
ATOM 1118 C C . PRO A 1 144 ? 2.838 -14.164 5.543 1 84.69 144 PRO A C 1
ATOM 1120 O O . PRO A 1 144 ? 1.715 -14.664 5.473 1 84.69 144 PRO A O 1
ATOM 1123 N N . VAL A 1 145 ? 3.217 -13.023 4.934 1 91.62 145 VAL A N 1
ATOM 1124 C CA . VAL A 1 145 ? 2.225 -12.219 4.23 1 91.62 145 VAL A CA 1
ATOM 1125 C C . VAL A 1 145 ? 2.562 -12.164 2.744 1 91.62 145 VAL A C 1
ATOM 1127 O O . VAL A 1 145 ? 1.687 -11.922 1.91 1 91.62 145 VAL A O 1
ATOM 1130 N N . LEU A 1 146 ? 3.809 -12.477 2.449 1 93 146 LEU A N 1
ATOM 1131 C CA . LEU A 1 146 ? 4.266 -12.383 1.067 1 93 146 LEU A CA 1
ATOM 1132 C C . LEU A 1 146 ? 5.102 -13.602 0.684 1 93 146 LEU A C 1
ATOM 1134 O O . LEU A 1 146 ? 5.891 -14.094 1.491 1 93 146 LEU A O 1
ATOM 1138 N N . VAL A 1 147 ? 4.898 -14.039 -0.528 1 94.19 147 VAL A N 1
ATOM 1139 C CA . VAL A 1 147 ? 5.789 -15.031 -1.13 1 94.19 147 VAL A CA 1
ATOM 1140 C C . VAL A 1 147 ? 6.57 -14.391 -2.277 1 94.19 147 VAL A C 1
ATOM 1142 O O . VAL A 1 147 ? 6.016 -13.602 -3.049 1 94.19 147 VAL A O 1
ATOM 1145 N N . TYR A 1 148 ? 7.703 -14.727 -2.334 1 92.69 148 TYR A N 1
ATOM 1146 C CA . TYR A 1 148 ? 8.656 -14.266 -3.334 1 92.69 148 TYR A CA 1
ATOM 1147 C C . TYR A 1 148 ? 9.305 -15.438 -4.059 1 92.69 148 TYR A C 1
ATOM 1149 O O . TYR A 1 148 ? 9.625 -16.453 -3.445 1 92.69 148 TYR A O 1
ATOM 1157 N N . PHE A 1 149 ? 9.531 -15.273 -5.406 1 95 149 PHE A N 1
ATOM 1158 C CA . PHE A 1 149 ? 10.422 -16.219 -6.074 1 95 149 PHE A CA 1
ATOM 1159 C C . PHE A 1 149 ? 11.133 -15.547 -7.25 1 95 149 PHE A C 1
ATOM 1161 O O . PHE A 1 149 ? 10.633 -14.57 -7.809 1 95 149 PHE A O 1
ATOM 1168 N N . LYS A 1 150 ? 12.266 -16 -7.422 1 95.88 150 LYS A N 1
ATOM 1169 C CA . LYS A 1 150 ? 13.086 -15.594 -8.562 1 95.88 150 LYS A CA 1
ATOM 1170 C C . LYS A 1 150 ? 13.273 -16.75 -9.539 1 95.88 150 LYS A C 1
ATOM 1172 O O . LYS A 1 150 ? 13.492 -17.891 -9.133 1 95.88 150 LYS A O 1
ATOM 1177 N N . GLU A 1 151 ? 13.156 -16.453 -10.852 1 96.19 151 GLU A N 1
ATOM 1178 C CA . GLU A 1 151 ? 13.305 -17.484 -11.883 1 96.19 151 GLU A CA 1
ATOM 1179 C C . GLU A 1 151 ? 14.023 -16.922 -13.109 1 96.19 151 GLU A C 1
ATOM 1181 O O . GLU A 1 151 ? 14.078 -15.711 -13.305 1 96.19 151 GLU A O 1
ATOM 1186 N N . ASN A 1 152 ? 14.547 -17.641 -13.906 1 96.56 152 ASN A N 1
ATOM 1187 C CA . ASN A 1 152 ? 15.312 -17.188 -15.062 1 96.56 152 ASN A CA 1
ATOM 1188 C C . ASN A 1 152 ? 14.641 -17.594 -16.375 1 96.56 152 ASN A C 1
ATOM 1190 O O . ASN A 1 152 ? 15.281 -17.578 -17.422 1 96.56 152 ASN A O 1
ATOM 1194 N N . GLN A 1 153 ? 13.367 -18 -16.359 1 95.75 153 GLN A N 1
ATOM 1195 C CA . GLN A 1 153 ? 12.609 -18.344 -17.562 1 95.75 153 GLN A CA 1
ATOM 1196 C C . GLN A 1 153 ? 12.148 -17.078 -18.281 1 95.75 153 GLN A C 1
ATOM 1198 O O . GLN A 1 153 ? 12.203 -17 -19.516 1 95.75 153 GLN A O 1
ATOM 1203 N N . THR A 1 154 ? 11.711 -16.062 -17.562 1 92.25 154 THR A N 1
ATOM 1204 C CA . THR A 1 154 ? 11.227 -14.82 -18.156 1 92.25 154 THR A CA 1
ATOM 1205 C C . THR A 1 154 ? 12.383 -13.977 -18.672 1 92.25 154 THR A C 1
ATOM 1207 O O . THR A 1 154 ? 12.297 -13.398 -19.766 1 92.25 154 THR A O 1
ATOM 1210 N N . LYS A 1 155 ? 13.445 -13.969 -17.891 1 93.88 155 LYS A N 1
ATOM 1211 C CA . LYS A 1 155 ? 14.688 -13.312 -18.281 1 93.88 155 LYS A CA 1
ATOM 1212 C C . LYS A 1 155 ? 15.898 -14.062 -17.734 1 93.88 155 LYS A C 1
ATOM 1214 O O . LYS A 1 155 ? 15.891 -14.508 -16.594 1 93.88 155 LYS A O 1
ATOM 1219 N N . PRO A 1 156 ? 16.938 -14.062 -18.531 1 94.56 156 PRO A N 1
ATOM 1220 C CA . PRO A 1 156 ? 18.109 -14.859 -18.156 1 94.56 156 PRO A CA 1
ATOM 1221 C C . PRO A 1 156 ? 18.734 -14.398 -16.859 1 94.56 156 PRO A C 1
ATOM 1223 O O . PRO A 1 156 ? 19.281 -15.211 -16.094 1 94.56 156 PRO A O 1
ATOM 1226 N N . GLU A 1 157 ? 18.688 -13.117 -16.516 1 95.44 157 GLU A N 1
ATOM 1227 C CA . GLU A 1 157 ? 19.312 -12.586 -15.312 1 95.44 157 GLU A CA 1
ATOM 1228 C C . GLU A 1 157 ? 18.453 -12.844 -14.086 1 95.44 157 GLU A C 1
ATOM 1230 O O . GLU A 1 157 ? 18.891 -12.672 -12.953 1 95.44 157 GLU A O 1
ATOM 1235 N N . GLY A 1 158 ? 17.328 -13.18 -14.258 1 95.06 158 GLY A N 1
ATOM 1236 C CA . GLY A 1 158 ? 16.406 -13.453 -13.172 1 95.06 158 GLY A CA 1
ATOM 1237 C C . GLY A 1 158 ? 15.242 -12.477 -13.109 1 95.06 158 GLY A C 1
ATOM 1238 O O . GLY A 1 158 ? 15.414 -11.289 -13.367 1 95.06 158 GLY A O 1
ATOM 1239 N N . GLN A 1 159 ? 14.125 -13.016 -12.898 1 93.88 159 GLN A N 1
ATOM 1240 C CA . GLN A 1 159 ? 12.922 -12.219 -12.664 1 93.88 159 GLN A CA 1
ATOM 1241 C C . GLN A 1 159 ? 12.312 -12.531 -11.297 1 93.88 159 GLN A C 1
ATOM 1243 O O . GLN A 1 159 ? 12.109 -13.695 -10.961 1 93.88 159 GLN A O 1
ATOM 1248 N N . VAL A 1 160 ? 12.047 -11.414 -10.609 1 92.94 160 VAL A N 1
ATOM 1249 C CA . VAL A 1 160 ? 11.484 -11.555 -9.266 1 92.94 160 VAL A CA 1
ATOM 1250 C C . VAL A 1 160 ? 9.969 -11.367 -9.32 1 92.94 160 VAL A C 1
ATOM 1252 O O . VAL A 1 160 ? 9.469 -10.477 -10.008 1 92.94 160 VAL A O 1
ATOM 1255 N N . HIS A 1 161 ? 9.312 -12.203 -8.711 1 91 161 HIS A N 1
ATOM 1256 C CA . HIS A 1 161 ? 7.867 -12.133 -8.531 1 91 161 HIS A CA 1
ATOM 1257 C C . HIS A 1 161 ? 7.504 -12.086 -7.047 1 91 161 HIS A C 1
ATOM 1259 O O . HIS A 1 161 ? 8.117 -12.766 -6.23 1 91 161 HIS A O 1
ATOM 1265 N N . PHE A 1 162 ? 6.445 -11.195 -6.73 1 90.94 162 PHE A N 1
ATOM 1266 C CA . PHE A 1 162 ? 5.887 -11.094 -5.387 1 90.94 162 PHE A CA 1
ATOM 1267 C C . PHE A 1 162 ? 4.371 -11.258 -5.418 1 90.94 162 PHE A C 1
ATOM 1269 O O . PHE A 1 162 ? 3.701 -10.727 -6.305 1 90.94 162 PHE A O 1
ATOM 1276 N N . PHE A 1 163 ? 3.893 -12.102 -4.402 1 92.38 163 PHE A N 1
ATOM 1277 C CA . PHE A 1 163 ? 2.453 -12.273 -4.246 1 92.38 163 PHE A CA 1
ATOM 1278 C C . PHE A 1 163 ? 2.059 -12.25 -2.775 1 92.38 163 PHE A C 1
ATOM 1280 O O . PHE A 1 163 ? 2.75 -12.828 -1.933 1 92.38 163 PHE A O 1
ATOM 1287 N N . PRO A 1 164 ? 0.964 -11.461 -2.486 1 93.44 164 PRO A N 1
ATOM 1288 C CA . PRO A 1 164 ? 0.412 -11.688 -1.148 1 93.44 164 PRO A CA 1
ATOM 1289 C C . PRO A 1 164 ? -0.044 -13.133 -0.934 1 93.44 164 PRO A C 1
ATOM 1291 O O . PRO A 1 164 ? -0.554 -13.766 -1.86 1 93.44 164 PRO A O 1
ATOM 1294 N N . ILE A 1 165 ? 0.162 -13.594 0.272 1 95.12 165 ILE A N 1
ATOM 1295 C CA . ILE A 1 165 ? -0.226 -14.969 0.573 1 95.12 165 ILE A CA 1
ATOM 1296 C C . ILE A 1 165 ? -1.712 -15.023 0.922 1 95.12 165 ILE A C 1
ATOM 1298 O O . ILE A 1 165 ? -2.08 -14.984 2.098 1 95.12 165 ILE A O 1
ATOM 1302 N N . ILE A 1 166 ? -2.477 -15.195 -0.085 1 96 166 ILE A N 1
ATOM 1303 C CA . ILE A 1 166 ? -3.926 -15.227 0.066 1 96 166 ILE A CA 1
ATOM 1304 C C . ILE A 1 166 ? -4.43 -16.656 -0.143 1 96 166 ILE A C 1
ATOM 1306 O O . ILE A 1 166 ? -5.562 -16.859 -0.586 1 96 166 ILE A O 1
ATOM 1310 N N . PHE A 1 167 ? -3.572 -17.641 0.081 1 94.62 167 PHE A N 1
ATOM 1311 C CA . PHE A 1 167 ? -3.83 -19.078 0.061 1 94.62 167 PHE A CA 1
ATOM 1312 C C . PHE A 1 167 ? -3.461 -19.719 1.396 1 94.62 167 PHE A C 1
ATOM 1314 O O . PHE A 1 167 ? -2.863 -19.062 2.254 1 94.62 167 PHE A O 1
ATOM 1321 N N . ASN A 1 168 ? -3.908 -20.969 1.495 1 95.06 168 ASN A N 1
ATOM 1322 C CA . ASN A 1 168 ? -3.398 -21.719 2.641 1 95.06 168 ASN A CA 1
ATOM 1323 C C . ASN A 1 168 ? -1.873 -21.734 2.664 1 95.06 168 ASN A C 1
ATOM 1325 O O . ASN A 1 168 ? -1.242 -22.359 1.811 1 95.06 168 ASN A O 1
ATOM 1329 N N . GLY A 1 169 ? -1.344 -21.031 3.682 1 93.06 169 GLY A N 1
ATOM 1330 C CA . GLY A 1 169 ? 0.096 -20.844 3.748 1 93.06 169 GLY A CA 1
ATOM 1331 C C . GLY A 1 169 ? 0.861 -22.141 3.91 1 93.06 169 GLY A C 1
ATOM 1332 O O . GLY A 1 169 ? 1.943 -22.312 3.344 1 93.06 169 GLY A O 1
ATOM 1333 N N . LYS A 1 170 ? 0.377 -23.016 4.68 1 92.88 170 LYS A N 1
ATOM 1334 C CA . LYS A 1 170 ? 1.024 -24.312 4.887 1 92.88 170 LYS A CA 1
ATOM 1335 C C . LYS A 1 170 ? 1.062 -25.125 3.592 1 92.88 170 LYS A C 1
ATOM 1337 O O . LYS A 1 170 ? 2.102 -25.672 3.23 1 92.88 170 LYS A O 1
ATOM 1342 N N . GLN A 1 171 ? -0.068 -25.188 2.938 1 95.94 171 GLN A N 1
ATOM 1343 C CA . GLN A 1 171 ? -0.129 -25.906 1.664 1 95.94 171 GLN A CA 1
ATOM 1344 C C . GLN A 1 171 ? 0.847 -25.297 0.655 1 95.94 171 GLN A C 1
ATOM 1346 O O . GLN A 1 171 ? 1.534 -26.031 -0.061 1 95.94 171 GLN A O 1
ATOM 1351 N N . LEU A 1 172 ? 0.833 -24 0.623 1 95.69 172 LEU A N 1
ATOM 1352 C CA . LEU A 1 172 ? 1.725 -23.312 -0.308 1 95.69 172 LEU A CA 1
ATOM 1353 C C . LEU A 1 172 ? 3.184 -23.625 0.014 1 95.69 172 LEU A C 1
ATOM 1355 O O . LEU A 1 172 ? 3.967 -23.938 -0.881 1 95.69 172 LEU A O 1
ATOM 1359 N N . TYR A 1 173 ? 3.514 -23.516 1.223 1 93.94 173 TYR A N 1
ATOM 1360 C CA . TYR A 1 173 ? 4.887 -23.75 1.653 1 93.94 173 TYR A CA 1
ATOM 1361 C C . TYR A 1 173 ? 5.32 -25.172 1.302 1 93.94 173 TYR A C 1
ATOM 1363 O O . TYR A 1 173 ? 6.406 -25.375 0.748 1 93.94 173 TYR A O 1
ATOM 1371 N N . GLU A 1 174 ? 4.535 -26.141 1.601 1 94.88 174 GLU A N 1
ATOM 1372 C CA . GLU A 1 174 ? 4.852 -27.531 1.333 1 94.88 174 GLU A CA 1
ATOM 1373 C C . GLU A 1 174 ? 4.98 -27.797 -0.165 1 94.88 174 GLU A C 1
ATOM 1375 O O . GLU A 1 174 ? 5.859 -28.547 -0.597 1 94.88 174 GLU A O 1
ATOM 1380 N N . ALA A 1 175 ? 4.113 -27.141 -0.875 1 96 175 ALA A N 1
ATOM 1381 C CA . ALA A 1 175 ? 4.191 -27.281 -2.326 1 96 175 ALA A CA 1
ATOM 1382 C C . ALA A 1 175 ? 5.492 -26.688 -2.867 1 96 175 ALA A C 1
ATOM 1384 O O . ALA A 1 175 ? 6.141 -27.297 -3.725 1 96 175 ALA A O 1
ATOM 1385 N N . MET A 1 176 ? 5.805 -25.516 -2.348 1 95.69 176 MET A N 1
ATOM 1386 C CA . MET A 1 176 ? 7.035 -24.875 -2.785 1 95.69 176 MET A CA 1
ATOM 1387 C C . MET A 1 176 ? 8.25 -25.734 -2.445 1 95.69 176 MET A C 1
ATOM 1389 O O . MET A 1 176 ? 9.133 -25.922 -3.281 1 95.69 176 MET A O 1
ATOM 1393 N N . VAL A 1 177 ? 8.297 -26.297 -1.296 1 94.75 177 VAL A N 1
ATOM 1394 C CA . VAL A 1 177 ? 9.406 -27.141 -0.87 1 94.75 177 VAL A CA 1
ATOM 1395 C C . VAL A 1 177 ? 9.477 -28.391 -1.75 1 94.75 177 VAL A C 1
ATOM 1397 O O . VAL A 1 177 ? 10.547 -28.766 -2.225 1 94.75 177 VAL A O 1
ATOM 1400 N N . GLU A 1 178 ? 8.367 -28.984 -1.942 1 95.44 178 GLU A N 1
ATOM 1401 C CA . GLU A 1 178 ? 8.297 -30.25 -2.68 1 95.44 178 GLU A CA 1
ATOM 1402 C C . GLU A 1 178 ? 8.703 -30.047 -4.137 1 95.44 178 GLU A C 1
ATOM 1404 O O . GLU A 1 178 ? 9.414 -30.891 -4.703 1 95.44 178 GLU A O 1
ATOM 1409 N N . ARG A 1 179 ? 8.273 -28.922 -4.727 1 95.81 179 ARG A N 1
ATOM 1410 C CA . ARG A 1 179 ? 8.406 -28.781 -6.172 1 95.81 179 ARG A CA 1
ATOM 1411 C C . ARG A 1 179 ? 9.633 -27.953 -6.539 1 95.81 179 ARG A C 1
ATOM 1413 O O . ARG A 1 179 ? 10.242 -28.172 -7.586 1 95.81 179 ARG A O 1
ATOM 1420 N N . CYS A 1 180 ? 9.992 -26.984 -5.699 1 94.12 180 CYS A N 1
ATOM 1421 C CA . CYS A 1 180 ? 11.047 -26.047 -6.043 1 94.12 180 CYS A CA 1
ATOM 1422 C C . CYS A 1 180 ? 12.281 -26.266 -5.172 1 94.12 180 CYS A C 1
ATOM 1424 O O . CYS A 1 180 ? 13.312 -25.609 -5.363 1 94.12 180 CYS A O 1
ATOM 1426 N N . GLY A 1 181 ? 12.164 -27.203 -4.234 1 91.38 181 GLY A N 1
ATOM 1427 C CA . GLY A 1 181 ? 13.266 -27.422 -3.311 1 91.38 181 GLY A CA 1
ATOM 1428 C C . GLY A 1 181 ? 13.266 -26.438 -2.15 1 91.38 181 GLY A C 1
ATOM 1429 O O . GLY A 1 181 ? 12.453 -25.516 -2.107 1 91.38 181 GLY A O 1
ATOM 1430 N N . PRO A 1 182 ? 14.156 -26.594 -1.167 1 86.56 182 PRO A N 1
ATOM 1431 C CA . PRO A 1 182 ? 14.219 -25.703 -0.002 1 86.56 182 PRO A CA 1
ATOM 1432 C C . PRO A 1 182 ? 14.734 -24.312 -0.347 1 86.56 182 PRO A C 1
ATOM 1434 O O . PRO A 1 182 ? 15.469 -24.141 -1.324 1 86.56 182 PRO A O 1
ATOM 1437 N N . THR A 1 183 ? 14.203 -23.297 0.411 1 79.31 183 THR A N 1
ATOM 1438 C CA . THR A 1 183 ? 14.641 -21.906 0.207 1 79.31 183 THR A CA 1
ATOM 1439 C C . THR A 1 183 ? 16.094 -21.734 0.614 1 79.31 183 THR A C 1
ATOM 1441 O O . THR A 1 183 ? 16.594 -22.469 1.476 1 79.31 183 THR A O 1
ATOM 1444 N N . LYS A 1 184 ? 16.766 -20.906 -0.023 1 72.88 184 LYS A N 1
ATOM 1445 C CA . LYS A 1 184 ? 18.156 -20.656 0.347 1 72.88 184 LYS A CA 1
ATOM 1446 C C . LYS A 1 184 ? 18.234 -19.797 1.607 1 72.88 184 LYS A C 1
ATOM 1448 O O . LYS A 1 184 ? 19.203 -19.922 2.379 1 72.88 184 LYS A O 1
ATOM 1453 N N . THR A 1 185 ? 17.312 -18.844 1.924 1 61.69 185 THR A N 1
ATOM 1454 C CA . THR A 1 185 ? 17.438 -17.938 3.061 1 61.69 185 THR A CA 1
ATOM 1455 C C . THR A 1 185 ? 16.484 -18.344 4.18 1 61.69 185 THR A C 1
ATOM 1457 O O . THR A 1 185 ? 16.5 -17.75 5.262 1 61.69 185 THR A O 1
ATOM 1460 N N . SER A 1 186 ? 15.422 -19.078 4.121 1 51.28 186 SER A N 1
ATOM 1461 C CA . SER A 1 186 ? 14.422 -19.344 5.148 1 51.28 186 SER A CA 1
ATOM 1462 C C . SER A 1 186 ? 14.891 -20.422 6.113 1 51.28 186 SER A C 1
ATOM 1464 O O . SER A 1 186 ? 14.18 -21.406 6.348 1 51.28 186 SER A O 1
ATOM 1466 N N . GLY A 1 187 ? 16.094 -20.703 6.383 1 41.25 187 GLY A N 1
ATOM 1467 C CA . GLY A 1 187 ? 16.234 -21.688 7.441 1 41.25 187 GLY A CA 1
ATOM 1468 C C . GLY A 1 187 ? 15.398 -21.375 8.664 1 41.25 187 GLY A C 1
ATOM 1469 O O . GLY A 1 187 ? 15.023 -20.219 8.883 1 41.25 187 GLY A O 1
ATOM 1470 N N . PRO A 1 188 ? 14.438 -22.312 9.086 1 37.97 188 PRO A N 1
ATOM 1471 C CA . PRO A 1 188 ? 13.883 -22.125 10.43 1 37.97 188 PRO A CA 1
ATOM 1472 C C . PRO A 1 188 ? 14.891 -21.516 11.406 1 37.97 188 PRO A C 1
ATOM 1474 O O . PRO A 1 188 ? 16 -22.031 11.539 1 37.97 188 PRO A O 1
ATOM 1477 N N . LYS A 1 189 ? 15.062 -20.203 11.406 1 31.45 189 LYS A N 1
ATOM 1478 C CA . LYS A 1 189 ? 15.805 -19.875 12.617 1 31.45 189 LYS A CA 1
ATOM 1479 C C . LYS A 1 189 ? 14.969 -20.125 13.867 1 31.45 189 LYS A C 1
ATOM 1481 O O . LYS A 1 189 ? 13.742 -19.953 13.844 1 31.45 189 LYS A O 1
ATOM 1486 N N . MET B 1 1 ? 0.041 -7.352 56.594 1 17.64 1 MET B N 1
ATOM 1487 C CA . MET B 1 1 ? -0.132 -7.129 58 1 17.64 1 MET B CA 1
ATOM 1488 C C . MET B 1 1 ? 1.166 -6.641 58.656 1 17.64 1 MET B C 1
ATOM 1490 O O . MET B 1 1 ? 1.354 -6.762 59.844 1 17.64 1 MET B O 1
ATOM 1494 N N . ALA B 1 2 ? 2.139 -6.176 57.812 1 19.98 2 ALA B N 1
ATOM 1495 C CA . ALA B 1 2 ? 3.475 -6.172 58.406 1 19.98 2 ALA B CA 1
ATOM 1496 C C . ALA B 1 2 ? 3.578 -5.129 59.5 1 19.98 2 ALA B C 1
ATOM 1498 O O . ALA B 1 2 ? 3.01 -4.039 59.406 1 19.98 2 ALA B O 1
ATOM 1499 N N . LEU B 1 3 ? 4.078 -5.336 60.719 1 19.95 3 LEU B N 1
ATOM 1500 C CA . LEU B 1 3 ? 3.98 -5.062 62.125 1 19.95 3 LEU B CA 1
ATOM 1501 C C . LEU B 1 3 ? 4.895 -3.91 62.531 1 19.95 3 LEU B C 1
ATOM 1503 O O . LEU B 1 3 ? 5.961 -4.129 63.125 1 19.95 3 LEU B O 1
ATOM 1507 N N . CYS B 1 4 ? 5.324 -3.035 61.594 1 23.33 4 CYS B N 1
ATOM 1508 C CA . CYS B 1 4 ? 6.488 -2.229 61.938 1 23.33 4 CYS B CA 1
ATOM 1509 C C . CYS B 1 4 ? 6.215 -1.381 63.156 1 23.33 4 CYS B C 1
ATOM 1511 O O . CYS B 1 4 ? 5.227 -0.646 63.219 1 23.33 4 CYS B O 1
ATOM 1513 N N . MET B 1 5 ? 6.922 -1.601 64.188 1 18.34 5 MET B N 1
ATOM 1514 C CA . MET B 1 5 ? 6.945 -1.368 65.625 1 18.34 5 MET B CA 1
ATOM 1515 C C . MET B 1 5 ? 7.32 0.077 65.938 1 18.34 5 MET B C 1
ATOM 1517 O O . MET B 1 5 ? 8.305 0.596 65.438 1 18.34 5 MET B O 1
ATOM 1521 N N . ARG B 1 6 ? 6.52 0.985 66.5 1 20.45 6 ARG B N 1
ATOM 1522 C CA . ARG B 1 6 ? 6.262 2.389 66.812 1 20.45 6 ARG B CA 1
ATOM 1523 C C . ARG B 1 6 ? 7.16 2.881 67.938 1 20.45 6 ARG B C 1
ATOM 1525 O O . ARG B 1 6 ? 6.785 3.787 68.688 1 20.45 6 ARG B O 1
ATOM 1532 N N . CYS B 1 7 ? 8.469 2.389 67.938 1 17.94 7 CYS B N 1
ATOM 1533 C CA . CYS B 1 7 ? 8.844 2.492 69.312 1 17.94 7 CYS B CA 1
ATOM 1534 C C . CYS B 1 7 ? 8.906 3.949 69.75 1 17.94 7 CYS B C 1
ATOM 1536 O O . CYS B 1 7 ? 9.062 4.848 68.938 1 17.94 7 CYS B O 1
ATOM 1538 N N . SER B 1 8 ? 9.305 4.375 71.062 1 17.22 8 SER B N 1
ATOM 1539 C CA . SER B 1 8 ? 8.828 5.043 72.312 1 17.22 8 SER B CA 1
ATOM 1540 C C . SER B 1 8 ? 9.539 6.379 72.5 1 17.22 8 SER B C 1
ATOM 1542 O O . SER B 1 8 ? 8.891 7.398 72.75 1 17.22 8 SER B O 1
ATOM 1544 N N . SER B 1 9 ? 10.984 6.562 72.625 1 17.38 9 SER B N 1
ATOM 1545 C CA . SER B 1 9 ? 11.32 6.938 74 1 17.38 9 SER B CA 1
ATOM 1546 C C . SER B 1 9 ? 11.359 8.453 74.188 1 17.38 9 SER B C 1
ATOM 1548 O O . SER B 1 9 ? 11.312 9.195 73.188 1 17.38 9 SER B O 1
ATOM 1550 N N . THR B 1 10 ? 12.578 9.141 74.75 1 17.75 10 THR B N 1
ATOM 1551 C CA . THR B 1 10 ? 12.781 9.672 76.062 1 17.75 10 THR B CA 1
ATOM 1552 C C . THR B 1 10 ? 12.773 11.195 76.062 1 17.75 10 THR B C 1
ATOM 1554 O O . THR B 1 10 ? 11.984 11.82 76.75 1 17.75 10 THR B O 1
ATOM 1557 N N . SER B 1 11 ? 14.008 12.055 76.438 1 19.09 11 SER B N 1
ATOM 1558 C CA . SER B 1 11 ? 14.32 12.758 77.625 1 19.09 11 SER B CA 1
ATOM 1559 C C . SER B 1 11 ? 14.164 14.266 77.5 1 19.09 11 SER B C 1
ATOM 1561 O O . SER B 1 11 ? 14.211 14.781 76.375 1 19.09 11 SER B O 1
ATOM 1563 N N . ALA B 1 12 ? 14.242 15.211 78.625 1 19.3 12 ALA B N 1
ATOM 1564 C CA . ALA B 1 12 ? 13.609 16.297 79.312 1 19.3 12 ALA B CA 1
ATOM 1565 C C . ALA B 1 12 ? 14.305 17.641 79.062 1 19.3 12 ALA B C 1
ATOM 1567 O O . ALA B 1 12 ? 13.656 18.688 79 1 19.3 12 ALA B O 1
ATOM 1568 N N . VAL B 1 13 ? 15.648 17.797 78.625 1 22.23 13 VAL B N 1
ATOM 1569 C CA . VAL B 1 13 ? 16.344 18.688 79.562 1 22.23 13 VAL B CA 1
ATOM 1570 C C . VAL B 1 13 ? 15.945 20.141 79.25 1 22.23 13 VAL B C 1
ATOM 1572 O O . VAL B 1 13 ? 15.586 20.469 78.125 1 22.23 13 VAL B O 1
ATOM 1575 N N . GLN B 1 14 ? 16.141 21.203 80.25 1 20.75 14 GLN B N 1
ATOM 1576 C CA . GLN B 1 14 ? 15.633 22.375 80.938 1 20.75 14 GLN B CA 1
ATOM 1577 C C . GLN B 1 14 ? 16.172 23.656 80.375 1 20.75 14 GLN B C 1
ATOM 1579 O O . GLN B 1 14 ? 15.812 24.75 80.75 1 20.75 14 GLN B O 1
ATOM 1584 N N . LYS B 1 15 ? 16.828 23.719 79.188 1 22.11 15 LYS B N 1
ATOM 1585 C CA . LYS B 1 15 ? 17.781 24.812 79.188 1 22.11 15 LYS B CA 1
ATOM 1586 C C . LYS B 1 15 ? 17.078 26.172 79.25 1 22.11 15 LYS B C 1
ATOM 1588 O O . LYS B 1 15 ? 15.961 26.312 78.75 1 22.11 15 LYS B O 1
ATOM 1593 N N . SER B 1 16 ? 17.562 27.172 80.062 1 22.38 16 SER B N 1
ATOM 1594 C CA . SER B 1 16 ? 17.359 28.438 80.75 1 22.38 16 SER B CA 1
ATOM 1595 C C . SER B 1 16 ? 17.469 29.625 79.812 1 22.38 16 SER B C 1
ATOM 1597 O O . SER B 1 16 ? 18.562 29.953 79.375 1 22.38 16 SER B O 1
ATOM 1599 N N . SER B 1 17 ? 16.609 29.781 78.812 1 19.36 17 SER B N 1
ATOM 1600 C CA . SER B 1 17 ? 16.828 30.719 77.688 1 19.36 17 SER B CA 1
ATOM 1601 C C . SER B 1 17 ? 16.641 32.156 78.125 1 19.36 17 SER B C 1
ATOM 1603 O O . SER B 1 17 ? 15.562 32.531 78.562 1 19.36 17 SER B O 1
ATOM 1605 N N . ALA B 1 18 ? 17.594 32.781 78.875 1 23.16 18 ALA B N 1
ATOM 1606 C CA . ALA B 1 18 ? 17.578 34.125 79.375 1 23.16 18 ALA B CA 1
ATOM 1607 C C . ALA B 1 18 ? 17.438 35.156 78.25 1 23.16 18 ALA B C 1
ATOM 1609 O O . ALA B 1 18 ? 18.281 35.25 77.375 1 23.16 18 ALA B O 1
ATOM 1610 N N . ARG B 1 19 ? 16.25 35.5 77.688 1 22.48 19 ARG B N 1
ATOM 1611 C CA . ARG B 1 19 ? 15.938 36.344 76.562 1 22.48 19 ARG B CA 1
ATOM 1612 C C . ARG B 1 19 ? 16.188 37.812 76.812 1 22.48 19 ARG B C 1
ATOM 1614 O O . ARG B 1 19 ? 15.625 38.375 77.75 1 22.48 19 ARG B O 1
ATOM 1621 N N . GLY B 1 20 ? 17.484 38.25 76.812 1 23.61 20 GLY B N 1
ATOM 1622 C CA . GLY B 1 20 ? 17.922 39.625 76.938 1 23.61 20 GLY B CA 1
ATOM 1623 C C . GLY B 1 20 ? 17.203 40.594 76.062 1 23.61 20 GLY B C 1
ATOM 1624 O O . GLY B 1 20 ? 17 40.281 74.875 1 23.61 20 GLY B O 1
ATOM 1625 N N . VAL B 1 21 ? 16.234 41.438 76.438 1 24.48 21 VAL B N 1
ATOM 1626 C CA . VAL B 1 21 ? 15.266 42.344 75.812 1 24.48 21 VAL B CA 1
ATOM 1627 C C . VAL B 1 21 ? 15.984 43.562 75.25 1 24.48 21 VAL B C 1
ATOM 1629 O O . VAL B 1 21 ? 16.5 44.406 76 1 24.48 21 VAL B O 1
ATOM 1632 N N . ALA B 1 22 ? 17 43.469 74.375 1 26.34 22 ALA B N 1
ATOM 1633 C CA . ALA B 1 22 ? 17.719 44.625 73.875 1 26.34 22 ALA B CA 1
ATOM 1634 C C . ALA B 1 22 ? 16.781 45.625 73.188 1 26.34 22 ALA B C 1
ATOM 1636 O O . ALA B 1 22 ? 15.977 45.25 72.312 1 26.34 22 ALA B O 1
ATOM 1637 N N . LEU B 1 23 ? 16.453 46.75 73.812 1 25.98 23 LEU B N 1
ATOM 1638 C CA . LEU B 1 23 ? 15.625 47.875 73.5 1 25.98 23 LEU B CA 1
ATOM 1639 C C . LEU B 1 23 ? 16.156 48.562 72.188 1 25.98 23 LEU B C 1
ATOM 1641 O O . LEU B 1 23 ? 17.344 48.906 72.125 1 25.98 23 LEU B O 1
ATOM 1645 N N . ARG B 1 24 ? 15.719 48.312 71 1 25.27 24 ARG B N 1
ATOM 1646 C CA . ARG B 1 24 ? 16.109 48.719 69.625 1 25.27 24 ARG B CA 1
ATOM 1647 C C . ARG B 1 24 ? 15.938 50.219 69.438 1 25.27 24 ARG B C 1
ATOM 1649 O O . ARG B 1 24 ? 14.984 50.812 70 1 25.27 24 ARG B O 1
ATOM 1656 N N . PRO B 1 25 ? 16.953 50.938 69 1 31.73 25 PRO B N 1
ATOM 1657 C CA . PRO B 1 25 ? 17.203 52.375 68.688 1 31.73 25 PRO B CA 1
ATOM 1658 C C . PRO B 1 25 ? 16.25 52.938 67.625 1 31.73 25 PRO B C 1
ATOM 1660 O O . PRO B 1 25 ? 15.828 52.188 66.75 1 31.73 25 PRO B O 1
ATOM 1663 N N . ARG B 1 26 ? 15.359 53.938 67.875 1 26.94 26 ARG B N 1
ATOM 1664 C CA . ARG B 1 26 ? 14.32 54.625 67.125 1 26.94 26 ARG B CA 1
ATOM 1665 C C . ARG B 1 26 ? 14.914 55.344 65.938 1 26.94 26 ARG B C 1
ATOM 1667 O O . ARG B 1 26 ? 15.633 56.344 66.062 1 26.94 26 ARG B O 1
ATOM 1674 N N . VAL B 1 27 ? 15.516 54.75 64.875 1 28.62 27 VAL B N 1
ATOM 1675 C CA . VAL B 1 27 ? 16.109 55.438 63.75 1 28.62 27 VAL B CA 1
ATOM 1676 C C . VAL B 1 27 ? 15.031 56.25 63 1 28.62 27 VAL B C 1
ATOM 1678 O O . VAL B 1 27 ? 13.984 55.719 62.656 1 28.62 27 VAL B O 1
ATOM 1681 N N . GLN B 1 28 ? 14.953 57.594 63.156 1 28.42 28 GLN B N 1
ATOM 1682 C CA . GLN B 1 28 ? 14.07 58.562 62.531 1 28.42 28 GLN B CA 1
ATOM 1683 C C . GLN B 1 28 ? 14.211 58.5 61 1 28.42 28 GLN B C 1
ATOM 1685 O O . GLN B 1 28 ? 15.32 58.594 60.469 1 28.42 28 GLN B O 1
ATOM 1690 N N . ARG B 1 29 ? 13.445 57.781 60.219 1 28.97 29 ARG B N 1
ATOM 1691 C CA . ARG B 1 29 ? 13.414 57.531 58.781 1 28.97 29 ARG B CA 1
ATOM 1692 C C . ARG B 1 29 ? 13.031 58.781 58.031 1 28.97 29 ARG B C 1
ATOM 1694 O O . ARG B 1 29 ? 11.977 59.375 58.281 1 28.97 29 ARG B O 1
ATOM 1701 N N . ALA B 1 30 ? 13.977 59.688 57.656 1 35.59 30 ALA B N 1
ATOM 1702 C CA . ALA B 1 30 ? 13.695 60.844 56.844 1 35.59 30 ALA B CA 1
ATOM 1703 C C . ALA B 1 30 ? 12.945 60.469 55.562 1 35.59 30 ALA B C 1
ATOM 1705 O O . ALA B 1 30 ? 13.078 59.344 55.094 1 35.59 30 ALA B O 1
ATOM 1706 N N . PRO B 1 31 ? 11.836 61.219 55.125 1 33.56 31 PRO B N 1
ATOM 1707 C CA . PRO B 1 31 ? 10.891 60.938 54.031 1 33.56 31 PRO B CA 1
ATOM 1708 C C . PRO B 1 31 ? 11.57 60.938 52.656 1 33.56 31 PRO B C 1
ATOM 1710 O O . PRO B 1 31 ? 12.375 61.812 52.344 1 33.56 31 PRO B O 1
ATOM 1713 N N . PHE B 1 32 ? 12.062 59.812 52.062 1 35.12 32 PHE B N 1
ATOM 1714 C CA . PHE B 1 32 ? 12.609 59.656 50.719 1 35.12 32 PHE B CA 1
ATOM 1715 C C . PHE B 1 32 ? 11.633 60.188 49.688 1 35.12 32 PHE B C 1
ATOM 1717 O O . PHE B 1 32 ? 10.484 59.75 49.625 1 35.12 32 PHE B O 1
ATOM 1724 N N . VAL B 1 33 ? 11.68 61.469 49.25 1 32.75 33 VAL B N 1
ATOM 1725 C CA . VAL B 1 33 ? 10.945 62.062 48.125 1 32.75 33 VAL B CA 1
ATOM 1726 C C . VAL B 1 33 ? 11.156 61.219 46.875 1 32.75 33 VAL B C 1
ATOM 1728 O O . VAL B 1 33 ? 12.297 60.969 46.469 1 32.75 33 VAL B O 1
ATOM 1731 N N . ALA B 1 34 ? 10.305 60.281 46.469 1 34.53 34 ALA B N 1
ATOM 1732 C CA . ALA B 1 34 ? 10.188 59.438 45.281 1 34.53 34 ALA B CA 1
ATOM 1733 C C . ALA B 1 34 ? 10.227 60.281 44 1 34.53 34 ALA B C 1
ATOM 1735 O O . ALA B 1 34 ? 9.336 61.094 43.75 1 34.53 34 ALA B O 1
ATOM 1736 N N . GLN B 1 35 ? 11.391 60.781 43.594 1 35.72 35 GLN B N 1
ATOM 1737 C CA . GLN B 1 35 ? 11.461 61.375 42.25 1 35.72 35 GLN B CA 1
ATOM 1738 C C . GLN B 1 35 ? 10.789 60.438 41.219 1 35.72 35 GLN B C 1
ATOM 1740 O O . GLN B 1 35 ? 11.117 59.25 41.125 1 35.72 35 GLN B O 1
ATOM 1745 N N . ALA B 1 36 ? 9.562 60.719 40.75 1 33 36 ALA B N 1
ATOM 1746 C CA . ALA B 1 36 ? 8.766 60.094 39.656 1 33 36 ALA B CA 1
ATOM 1747 C C . ALA B 1 36 ? 9.578 60 38.375 1 33 36 ALA B C 1
ATOM 1749 O O . ALA B 1 36 ? 9.961 61 37.781 1 33 36 ALA B O 1
ATOM 1750 N N . PHE B 1 37 ? 10.609 59.094 38.312 1 35.56 37 PHE B N 1
ATOM 1751 C CA . PHE B 1 37 ? 11.203 58.844 37 1 35.56 37 PHE B CA 1
ATOM 1752 C C . PHE B 1 37 ? 10.125 58.656 35.938 1 35.56 37 PHE B C 1
ATOM 1754 O O . PHE B 1 37 ? 9.164 57.906 36.125 1 35.56 37 PHE B O 1
ATOM 1761 N N . PHE B 1 38 ? 9.797 59.688 35.125 1 38.62 38 PHE B N 1
ATOM 1762 C CA . PHE B 1 38 ? 8.984 59.625 33.906 1 38.62 38 PHE B CA 1
ATOM 1763 C C . PHE B 1 38 ? 9.289 58.375 33.094 1 38.62 38 PHE B C 1
ATOM 1765 O O . PHE B 1 38 ? 10.406 58.219 32.625 1 38.62 38 PHE B O 1
ATOM 1772 N N . GLY B 1 39 ? 8.742 57.281 33.406 1 35.31 39 GLY B N 1
ATOM 1773 C CA . GLY B 1 39 ? 8.805 56.062 32.594 1 35.31 39 GLY B CA 1
ATOM 1774 C C . GLY B 1 39 ? 8.656 56.312 31.109 1 35.31 39 GLY B C 1
ATOM 1775 O O . GLY B 1 39 ? 7.695 56.938 30.688 1 35.31 39 GLY B O 1
ATOM 1776 N N . SER B 1 40 ? 9.719 56.656 30.375 1 41.91 40 SER B N 1
ATOM 1777 C CA . SER B 1 40 ? 9.695 56.625 28.922 1 41.91 40 SER B CA 1
ATOM 1778 C C . SER B 1 40 ? 8.781 55.5 28.406 1 41.91 40 SER B C 1
ATOM 1780 O O . SER B 1 40 ? 8.883 54.375 28.859 1 41.91 40 SER B O 1
ATOM 1782 N N . LYS B 1 41 ? 7.602 55.875 27.938 1 42.94 41 LYS B N 1
ATOM 1783 C CA . LYS B 1 41 ? 6.715 55 27.172 1 42.94 41 LYS B CA 1
ATOM 1784 C C . LYS B 1 41 ? 7.508 54.062 26.266 1 42.94 41 LYS B C 1
ATOM 1786 O O . LYS B 1 41 ? 8.18 54.531 25.344 1 42.94 41 LYS B O 1
ATOM 1791 N N . ALA B 1 42 ? 8.047 52.938 26.75 1 45.75 42 ALA B N 1
ATOM 1792 C CA . ALA B 1 42 ? 8.609 51.906 25.891 1 45.75 42 ALA B CA 1
ATOM 1793 C C . ALA B 1 42 ? 7.789 51.75 24.609 1 45.75 42 ALA B C 1
ATOM 1795 O O . ALA B 1 42 ? 6.559 51.844 24.641 1 45.75 42 ALA B O 1
ATOM 1796 N N . LYS B 1 43 ? 8.352 52.156 23.453 1 49.09 43 LYS B N 1
ATOM 1797 C CA . LYS B 1 43 ? 7.848 51.875 22.109 1 49.09 43 LYS B CA 1
ATOM 1798 C C . LYS B 1 43 ? 7.203 50.5 22.031 1 49.09 43 LYS B C 1
ATOM 1800 O O . LYS B 1 43 ? 7.742 49.531 22.562 1 49.09 43 LYS B O 1
ATOM 1805 N N . PRO B 1 44 ? 5.84 50.5 21.797 1 47.91 44 PRO B N 1
ATOM 1806 C CA . PRO B 1 44 ? 5.184 49.188 21.656 1 47.91 44 PRO B CA 1
ATOM 1807 C C . PRO B 1 44 ? 6.043 48.188 20.906 1 47.91 44 PRO B C 1
ATOM 1809 O O . PRO B 1 44 ? 6.793 48.531 20 1 47.91 44 PRO B O 1
ATOM 1812 N N . ALA B 1 45 ? 6.484 47.094 21.531 1 49.25 45 ALA B N 1
ATOM 1813 C CA . ALA B 1 45 ? 7.168 46 20.891 1 49.25 45 ALA B CA 1
ATOM 1814 C C . ALA B 1 45 ? 6.637 45.781 19.484 1 49.25 45 ALA B C 1
ATOM 1816 O O . ALA B 1 45 ? 5.465 46.031 19.203 1 49.25 45 ALA B O 1
ATOM 1817 N N . PRO B 1 46 ? 7.406 45.906 18.438 1 47.16 46 PRO B N 1
ATOM 1818 C CA . PRO B 1 46 ? 6.945 45.625 17.078 1 47.16 46 PRO B CA 1
ATOM 1819 C C . PRO B 1 46 ? 5.859 44.531 17.031 1 47.16 46 PRO B C 1
ATOM 1821 O O . PRO B 1 46 ? 5.941 43.531 17.75 1 47.16 46 PRO B O 1
ATOM 1824 N N . LYS B 1 47 ? 4.629 44.812 16.797 1 49.25 47 LYS B N 1
ATOM 1825 C CA . LYS B 1 47 ? 3.475 43.938 16.578 1 49.25 47 LYS B CA 1
ATOM 1826 C C . LYS B 1 47 ? 3.887 42.625 15.914 1 49.25 47 LYS B C 1
ATOM 1828 O O . LYS B 1 47 ? 4.59 42.656 14.898 1 49.25 47 LYS B O 1
ATOM 1833 N N . ALA B 1 48 ? 4.188 41.531 16.562 1 55.53 48 ALA B N 1
ATOM 1834 C CA . ALA B 1 48 ? 4.492 40.219 16 1 55.53 48 ALA B CA 1
ATOM 1835 C C . ALA B 1 48 ? 3.664 39.938 14.742 1 55.53 48 ALA B C 1
ATOM 1837 O O . ALA B 1 48 ? 2.453 40.188 14.727 1 55.53 48 ALA B O 1
ATOM 1838 N N . VAL B 1 49 ? 4.125 40.156 13.523 1 59.75 49 VAL B N 1
ATOM 1839 C CA . VAL B 1 49 ? 3.475 39.938 12.242 1 59.75 49 VAL B CA 1
ATOM 1840 C C . VAL B 1 49 ? 2.707 38.625 12.281 1 59.75 49 VAL B C 1
ATOM 1842 O O . VAL B 1 49 ? 3.307 37.562 12.414 1 59.75 49 VAL B O 1
ATOM 1845 N N . LYS B 1 50 ? 1.46 38.688 12.805 1 77.62 50 LYS B N 1
ATOM 1846 C CA . LYS B 1 50 ? 0.562 37.531 12.719 1 77.62 50 LYS B CA 1
ATOM 1847 C C . LYS B 1 50 ? 0.496 37 11.289 1 77.62 50 LYS B C 1
ATOM 1849 O O . LYS B 1 50 ? 0.139 37.75 10.367 1 77.62 50 LYS B O 1
ATOM 1854 N N . ARG B 1 51 ? 1.158 35.812 10.953 1 84.81 51 ARG B N 1
ATOM 1855 C CA . ARG B 1 51 ? 1.141 35.219 9.625 1 84.81 51 ARG B CA 1
ATOM 1856 C C . ARG B 1 51 ? -0.257 34.719 9.266 1 84.81 51 ARG B C 1
ATOM 1858 O O . ARG B 1 51 ? -0.988 34.25 10.133 1 84.81 51 ARG B O 1
ATOM 1865 N N . GLU B 1 52 ? -0.584 34.938 8.086 1 91.06 52 GLU B N 1
ATOM 1866 C CA . GLU B 1 52 ? -1.873 34.5 7.57 1 91.06 52 GLU B CA 1
ATOM 1867 C C . GLU B 1 52 ? -1.959 32.969 7.543 1 91.06 52 GLU B C 1
ATOM 1869 O O . GLU B 1 52 ? -0.955 32.281 7.32 1 91.06 52 GLU B O 1
ATOM 1874 N N . THR B 1 53 ? -3.131 32.5 7.871 1 93.19 53 THR B N 1
ATOM 1875 C CA . THR B 1 53 ? -3.402 31.062 7.789 1 93.19 53 THR B CA 1
ATOM 1876 C C . THR B 1 53 ? -3.447 30.594 6.336 1 93.19 53 THR B C 1
ATOM 1878 O O . THR B 1 53 ? -4.059 31.25 5.488 1 93.19 53 THR B O 1
ATOM 1881 N N . LEU B 1 54 ? -2.662 29.578 6.102 1 95.38 54 LEU B N 1
ATOM 1882 C CA . LEU B 1 54 ? -2.58 29.031 4.75 1 95.38 54 LEU B CA 1
ATOM 1883 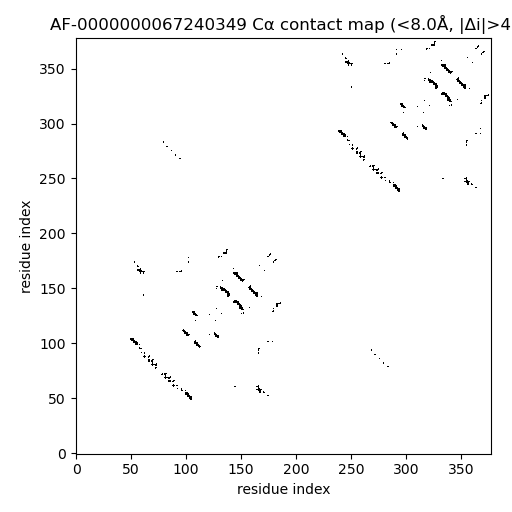C C . LEU B 1 54 ? -2.982 27.562 4.734 1 95.38 54 LEU B C 1
ATOM 1885 O O . LEU B 1 54 ? -2.611 26.797 5.633 1 95.38 54 LEU B O 1
ATOM 1889 N N . ALA B 1 55 ? -3.848 27.25 3.727 1 94.94 55 ALA B N 1
ATOM 1890 C CA . ALA B 1 55 ? -4.215 25.844 3.486 1 94.94 55 ALA B CA 1
ATOM 1891 C C . ALA B 1 55 ? -4.039 25.484 2.016 1 94.94 55 ALA B C 1
ATOM 1893 O O . ALA B 1 55 ? -4.781 25.953 1.155 1 94.94 55 ALA B O 1
ATOM 1894 N N . PRO B 1 56 ? -3.078 24.625 1.76 1 96.62 56 PRO B N 1
ATOM 1895 C CA . PRO B 1 56 ? -2.92 24.219 0.364 1 96.62 56 PRO B CA 1
ATOM 1896 C C . PRO B 1 56 ? -4.188 23.578 -0.207 1 96.62 56 PRO B C 1
ATOM 1898 O O . PRO B 1 56 ? -4.875 22.828 0.491 1 96.62 56 PRO B O 1
ATOM 1901 N N . GLU B 1 57 ? -4.422 23.906 -1.454 1 96.62 57 GLU B N 1
ATOM 1902 C CA . GLU B 1 57 ? -5.594 23.359 -2.127 1 96.62 57 GLU B CA 1
ATOM 1903 C C . GLU B 1 57 ? -5.422 21.859 -2.406 1 96.62 57 GLU B C 1
ATOM 1905 O O . GLU B 1 57 ? -4.305 21.391 -2.627 1 96.62 57 GLU B O 1
ATOM 1910 N N . PRO B 1 58 ? -6.566 21.188 -2.412 1 95.88 58 PRO B N 1
ATOM 1911 C CA . PRO B 1 58 ? -6.465 19.781 -2.818 1 95.88 58 PRO B CA 1
ATOM 1912 C C . PRO B 1 58 ? -5.918 19.625 -4.234 1 95.88 58 PRO B C 1
ATOM 1914 O O . PRO B 1 58 ? -6.113 20.5 -5.082 1 95.88 58 PRO B O 1
ATOM 1917 N N . SER B 1 59 ? -5.172 18.609 -4.391 1 96.06 59 SER B N 1
ATOM 1918 C CA . SER B 1 59 ? -4.672 18.234 -5.715 1 96.06 59 SER B CA 1
ATOM 1919 C C . SER B 1 59 ? -5.012 16.797 -6.055 1 96.06 59 SER B C 1
ATOM 1921 O O . SER B 1 59 ? -5.07 15.938 -5.164 1 96.06 59 SER B O 1
ATOM 1923 N N . PHE B 1 60 ? -5.137 16.469 -7.363 1 96.81 60 PHE B N 1
ATOM 1924 C CA . PHE B 1 60 ? -5.523 15.125 -7.797 1 96.81 60 PHE B CA 1
ATOM 1925 C C . PHE B 1 60 ? -4.504 14.555 -8.766 1 96.81 60 PHE B C 1
ATOM 1927 O O . PHE B 1 60 ? -4.77 13.555 -9.438 1 96.81 60 PHE B O 1
ATOM 1934 N N . ASN B 1 61 ? -3.338 15.234 -8.766 1 94.38 61 ASN B N 1
ATOM 1935 C CA . ASN B 1 61 ? -2.297 14.797 -9.695 1 94.38 61 ASN B CA 1
ATOM 1936 C C . ASN B 1 61 ? -1.842 13.375 -9.391 1 94.38 61 ASN B C 1
ATOM 1938 O O . ASN B 1 61 ? -1.724 12.555 -10.305 1 94.38 61 ASN B O 1
ATOM 1942 N N . LEU B 1 62 ? -1.584 13.109 -8.188 1 96.25 62 LEU B N 1
ATOM 1943 C CA . LEU B 1 62 ? -1.154 11.781 -7.781 1 96.25 62 LEU B CA 1
ATOM 1944 C C . LEU B 1 62 ? -2.213 10.734 -8.125 1 96.25 62 LEU B C 1
ATOM 1946 O O . LEU B 1 62 ? -1.893 9.672 -8.656 1 96.25 62 LEU B O 1
ATOM 1950 N N . GLN B 1 63 ? -3.42 10.969 -7.902 1 97.75 63 GLN B N 1
ATOM 1951 C CA . GLN B 1 63 ? -4.547 10.07 -8.133 1 97.75 63 GLN B CA 1
ATOM 1952 C C . GLN B 1 63 ? -4.734 9.805 -9.625 1 97.75 63 GLN B C 1
ATOM 1954 O O . GLN B 1 63 ? -4.957 8.664 -10.039 1 97.75 63 GLN B O 1
ATOM 1959 N N . LEU B 1 64 ? -4.582 10.891 -10.375 1 97.31 64 LEU B N 1
ATOM 1960 C CA . LEU B 1 64 ? -4.688 10.727 -11.82 1 97.31 64 LEU B CA 1
ATOM 1961 C C . LEU B 1 64 ? -3.582 9.82 -12.352 1 97.31 64 LEU B C 1
ATOM 1963 O O . LEU B 1 64 ? -3.826 8.984 -13.219 1 97.31 64 LEU B O 1
ATOM 1967 N N . GLY B 1 65 ? -2.404 10.016 -11.789 1 96.62 65 GLY B N 1
ATOM 1968 C CA . GLY B 1 65 ? -1.32 9.117 -12.164 1 96.62 65 GLY B CA 1
ATOM 1969 C C . GLY B 1 65 ? -1.603 7.664 -11.82 1 96.62 65 GLY B C 1
ATOM 1970 O O . GLY B 1 65 ? -1.384 6.773 -12.641 1 96.62 65 GLY B O 1
ATOM 1971 N N . LEU B 1 66 ? -2.131 7.484 -10.711 1 97.75 66 LEU B N 1
ATOM 1972 C CA . LEU B 1 66 ? -2.443 6.133 -10.25 1 97.75 66 LEU B CA 1
ATOM 1973 C C . LEU B 1 66 ? -3.537 5.508 -11.109 1 97.75 66 LEU B C 1
ATOM 1975 O O . LEU B 1 66 ? -3.449 4.336 -11.477 1 97.75 66 LEU B O 1
ATOM 1979 N N . LEU B 1 67 ? -4.535 6.262 -11.414 1 98.44 67 LEU B N 1
ATOM 1980 C CA . LEU B 1 67 ? -5.629 5.766 -12.242 1 98.44 67 LEU B CA 1
ATOM 1981 C C . LEU B 1 67 ? -5.148 5.5 -13.664 1 98.44 67 LEU B C 1
ATOM 1983 O O . LEU B 1 67 ? -5.594 4.539 -14.305 1 98.44 67 LEU B O 1
ATOM 1987 N N . GLY B 1 68 ? -4.242 6.336 -14.125 1 98.31 68 GLY B N 1
ATOM 1988 C CA . GLY B 1 68 ? -3.633 6.07 -15.414 1 98.31 68 GLY B CA 1
ATOM 1989 C C . GLY B 1 68 ? -2.857 4.766 -15.445 1 98.31 68 GLY B C 1
ATOM 1990 O O . GLY B 1 68 ? -3.025 3.961 -16.375 1 98.31 68 GLY B O 1
ATOM 1991 N N . LEU B 1 69 ? -2.053 4.613 -14.461 1 97.88 69 LEU B N 1
ATOM 1992 C CA . LEU B 1 69 ? -1.289 3.377 -14.352 1 97.88 69 LEU B CA 1
ATOM 1993 C C . LEU B 1 69 ? -2.219 2.174 -14.211 1 97.88 69 LEU B C 1
ATOM 1995 O O . LEU B 1 69 ? -1.913 1.088 -14.711 1 97.88 69 LEU B O 1
ATOM 1999 N N . SER B 1 70 ? -3.232 2.355 -13.469 1 98.06 70 SER B N 1
ATOM 2000 C CA . SER B 1 70 ? -4.258 1.324 -13.367 1 98.06 70 SER B CA 1
ATOM 2001 C C . SER B 1 70 ? -4.781 0.926 -14.742 1 98.06 70 SER B C 1
ATOM 2003 O O . SER B 1 70 ? -4.848 -0.261 -15.07 1 98.06 70 SER B O 1
ATOM 2005 N N . GLY B 1 71 ? -5.129 1.909 -15.523 1 98.06 71 GLY B N 1
ATOM 2006 C CA . GLY B 1 71 ? -5.602 1.645 -16.875 1 98.06 71 GLY B CA 1
ATOM 2007 C C . GLY B 1 71 ? -4.586 0.907 -17.734 1 98.06 71 GLY B C 1
ATOM 2008 O O . GLY B 1 71 ? -4.934 -0.047 -18.438 1 98.06 71 GLY B O 1
ATOM 2009 N N . VAL B 1 72 ? -3.406 1.333 -17.656 1 97.88 72 VAL B N 1
ATOM 2010 C CA . VAL B 1 72 ? -2.33 0.697 -18.406 1 97.88 72 VAL B CA 1
ATOM 2011 C C . VAL B 1 72 ? -2.168 -0.752 -17.953 1 97.88 72 VAL B C 1
ATOM 2013 O O . VAL B 1 72 ? -2.021 -1.654 -18.781 1 97.88 72 VAL B O 1
ATOM 2016 N N . SER B 1 73 ? -2.217 -0.92 -16.719 1 94.88 73 SER B N 1
ATOM 2017 C CA . SER B 1 73 ? -2.084 -2.264 -16.172 1 94.88 73 SER B CA 1
ATOM 2018 C C . SER B 1 73 ? -3.205 -3.176 -16.656 1 94.88 73 SER B C 1
ATOM 2020 O O . SER B 1 73 ? -2.963 -4.332 -17.016 1 94.88 73 SER B O 1
ATOM 2022 N N . CYS B 1 74 ? -4.387 -2.705 -16.703 1 93.94 74 CYS B N 1
ATOM 2023 C CA . CYS B 1 74 ? -5.52 -3.48 -17.188 1 93.94 74 CYS B CA 1
ATOM 2024 C C . CYS B 1 74 ? -5.383 -3.768 -18.672 1 93.94 74 CYS B C 1
ATOM 2026 O O . CYS B 1 74 ? -5.738 -4.855 -19.141 1 93.94 74 CYS B O 1
ATOM 2028 N N . TYR B 1 75 ? -4.824 -2.775 -19.375 1 94.56 75 TYR B N 1
ATOM 2029 C CA . TYR B 1 75 ? -4.59 -2.957 -20.812 1 94.56 75 TYR B CA 1
ATOM 2030 C C . TYR B 1 75 ? -3.645 -4.125 -21.062 1 94.56 75 TYR B C 1
ATOM 2032 O O . TYR B 1 75 ? -3.834 -4.891 -22.016 1 94.56 75 TYR B O 1
ATOM 2040 N N . TYR B 1 76 ? -2.682 -4.336 -20.219 1 90.38 76 TYR B N 1
ATOM 2041 C CA . TYR B 1 76 ? -1.722 -5.43 -20.328 1 90.38 76 TYR B CA 1
ATOM 2042 C C . TYR B 1 76 ? -2.213 -6.668 -19.594 1 90.38 76 TYR B C 1
ATOM 2044 O O . TYR B 1 76 ? -1.421 -7.551 -19.25 1 90.38 76 TYR B O 1
ATOM 2052 N N . GLU B 1 77 ? -3.445 -6.613 -19.172 1 85.12 77 GLU B N 1
ATOM 2053 C CA . GLU B 1 77 ? -4.18 -7.746 -18.609 1 85.12 77 GLU B CA 1
ATOM 2054 C C . GLU B 1 77 ? -3.664 -8.109 -17.219 1 85.12 77 GLU B C 1
ATOM 2056 O O . GLU B 1 77 ? -3.744 -9.266 -16.797 1 85.12 77 GLU B O 1
ATOM 2061 N N . ASN B 1 78 ? -3 -7.219 -16.609 1 87.12 78 ASN B N 1
ATOM 2062 C CA . ASN B 1 78 ? -2.682 -7.355 -15.195 1 87.12 78 ASN B CA 1
ATOM 2063 C C . ASN B 1 78 ? -3.768 -6.742 -14.312 1 87.12 78 ASN B C 1
ATOM 2065 O O . ASN B 1 78 ? -3.58 -5.664 -13.75 1 87.12 78 ASN B O 1
ATOM 2069 N N . TYR B 1 79 ? -4.809 -7.48 -14.086 1 87.75 79 TYR B N 1
ATOM 2070 C CA . TYR B 1 79 ? -6.008 -6.953 -13.445 1 87.75 79 TYR B CA 1
ATOM 2071 C C . TYR B 1 79 ? -5.793 -6.777 -11.945 1 87.75 79 TYR B C 1
ATOM 2073 O O . TYR B 1 79 ? -6.398 -5.902 -11.328 1 87.75 79 TYR B O 1
ATOM 2081 N N . GLY B 1 80 ? -4.938 -7.594 -11.383 1 89.31 80 GLY B N 1
ATOM 2082 C CA . GLY B 1 80 ? -4.633 -7.43 -9.969 1 89.31 80 GLY B CA 1
ATOM 2083 C C . GLY B 1 80 ? -3.963 -6.105 -9.656 1 89.31 80 GLY B C 1
ATOM 2084 O O . GLY B 1 80 ? -4.406 -5.375 -8.766 1 89.31 80 GLY B O 1
ATOM 2085 N N . LEU B 1 81 ? -2.908 -5.852 -10.43 1 92.38 81 LEU B N 1
ATOM 2086 C CA . LEU B 1 81 ? -2.213 -4.582 -10.266 1 92.38 81 LEU B CA 1
ATOM 2087 C C . LEU B 1 81 ? -3.125 -3.412 -10.625 1 92.38 81 LEU B C 1
ATOM 2089 O O . LEU B 1 81 ? -3.15 -2.4 -9.914 1 92.38 81 LEU B O 1
ATOM 2093 N N . GLY B 1 82 ? -3.795 -3.633 -11.672 1 96.06 82 GLY B N 1
ATOM 2094 C CA . GLY B 1 82 ? -4.734 -2.602 -12.078 1 96.06 82 GLY B CA 1
ATOM 2095 C C . GLY B 1 82 ? -5.777 -2.291 -11.023 1 96.06 82 GLY B C 1
ATOM 2096 O O . GLY B 1 82 ? -6.059 -1.124 -10.742 1 96.06 82 GLY B O 1
ATOM 2097 N N . GLY B 1 83 ? -6.348 -3.352 -10.484 1 95.31 83 GLY B N 1
ATOM 2098 C CA . GLY B 1 83 ? -7.344 -3.174 -9.438 1 95.31 83 GLY B CA 1
ATOM 2099 C C . GLY B 1 83 ? -6.789 -2.484 -8.203 1 95.31 83 GLY B C 1
ATOM 2100 O O . GLY B 1 83 ? -7.438 -1.598 -7.641 1 95.31 83 GLY B O 1
ATOM 2101 N N . PHE B 1 84 ? -5.664 -2.842 -7.805 1 95.88 84 PHE B N 1
ATOM 2102 C CA . PHE B 1 84 ? -5.035 -2.268 -6.621 1 95.88 84 PHE B CA 1
ATOM 2103 C C . PHE B 1 84 ? -4.77 -0.78 -6.816 1 95.88 84 PHE B C 1
ATOM 2105 O O . PHE B 1 84 ? -5.148 0.04 -5.98 1 95.88 84 PHE B O 1
ATOM 2112 N N . LEU B 1 85 ? -4.176 -0.453 -7.945 1 97.94 85 LEU B N 1
ATOM 2113 C CA . LEU B 1 85 ? -3.838 0.937 -8.234 1 97.94 85 LEU B CA 1
ATOM 2114 C C . LEU B 1 85 ? -5.098 1.779 -8.398 1 97.94 85 LEU B C 1
ATOM 2116 O O . LEU B 1 85 ? -5.133 2.938 -7.973 1 97.94 85 LEU B O 1
ATOM 2120 N N . GLY B 1 86 ? -6.039 1.213 -9.078 1 98.12 86 GLY B N 1
ATOM 2121 C CA . GLY B 1 86 ? -7.312 1.907 -9.211 1 98.12 86 GLY B CA 1
ATOM 2122 C C . GLY B 1 86 ? -7.969 2.205 -7.875 1 98.12 86 GLY B C 1
ATOM 2123 O O . GLY B 1 86 ? -8.398 3.334 -7.625 1 98.12 86 GLY B O 1
ATOM 2124 N N . LEU B 1 87 ? -8.008 1.231 -7.078 1 97.38 87 LEU B N 1
ATOM 2125 C CA . LEU B 1 87 ? -8.594 1.383 -5.75 1 97.38 87 LEU B CA 1
ATOM 2126 C C . LEU B 1 87 ? -7.824 2.42 -4.938 1 97.38 87 LEU B C 1
ATOM 2128 O O . LEU B 1 87 ? -8.43 3.244 -4.246 1 97.38 87 LEU B O 1
ATOM 2132 N N . LEU B 1 88 ? -6.559 2.326 -5.035 1 96.94 88 LEU B N 1
ATOM 2133 C CA . LEU B 1 88 ? -5.734 3.303 -4.332 1 96.94 88 LEU B CA 1
ATOM 2134 C C . LEU B 1 88 ? -6.023 4.715 -4.824 1 96.94 88 LEU B C 1
ATOM 2136 O O . LEU B 1 88 ? -6.129 5.648 -4.023 1 96.94 88 LEU B O 1
ATOM 2140 N N . GLY B 1 89 ? -6.062 4.852 -6.137 1 97.69 89 GLY B N 1
ATOM 2141 C CA . GLY B 1 89 ? -6.391 6.152 -6.699 1 97.69 89 GLY B CA 1
ATOM 2142 C C . GLY B 1 89 ? -7.723 6.695 -6.215 1 97.69 89 GLY B C 1
ATOM 2143 O O . GLY B 1 89 ? -7.832 7.875 -5.875 1 97.69 89 GLY B O 1
ATOM 2144 N N . ILE B 1 90 ? -8.711 5.863 -6.191 1 97.12 90 ILE B N 1
ATOM 2145 C CA . ILE B 1 90 ? -10.039 6.262 -5.723 1 97.12 90 ILE B CA 1
ATOM 2146 C C . ILE B 1 90 ? -9.977 6.613 -4.238 1 97.12 90 ILE B C 1
ATOM 2148 O O . ILE B 1 90 ? -10.531 7.633 -3.814 1 97.12 90 ILE B O 1
ATOM 2152 N N . PHE B 1 91 ? -9.344 5.82 -3.48 1 96.62 91 PHE B N 1
ATOM 2153 C CA . PHE B 1 91 ? -9.195 6.059 -2.049 1 96.62 91 PHE B CA 1
ATOM 2154 C C . PHE B 1 91 ? -8.531 7.402 -1.792 1 96.62 91 PHE B C 1
ATOM 2156 O O . PHE B 1 91 ? -9.023 8.203 -0.993 1 96.62 91 PHE B O 1
ATOM 2163 N N . LEU B 1 92 ? -7.422 7.672 -2.4 1 96.75 92 LEU B N 1
ATOM 2164 C CA . LEU B 1 92 ? -6.703 8.922 -2.178 1 96.75 92 LEU B CA 1
ATOM 2165 C C . LEU B 1 92 ? -7.527 10.109 -2.656 1 96.75 92 LEU B C 1
ATOM 2167 O O . LEU B 1 92 ? -7.418 11.211 -2.104 1 96.75 92 LEU B O 1
ATOM 2171 N N . THR B 1 93 ? -8.367 9.922 -3.725 1 97.12 93 THR B N 1
ATOM 2172 C CA . THR B 1 93 ? -9.266 10.984 -4.172 1 97.12 93 THR B CA 1
ATOM 2173 C C . THR B 1 93 ? -10.242 11.367 -3.064 1 97.12 93 THR B C 1
ATOM 2175 O O . THR B 1 93 ? -10.43 12.547 -2.779 1 97.12 93 THR B O 1
ATOM 2178 N N . ILE B 1 94 ? -10.742 10.383 -2.385 1 94.75 94 ILE B N 1
ATOM 2179 C CA . ILE B 1 94 ? -11.664 10.633 -1.281 1 94.75 94 ILE B CA 1
ATOM 2180 C C . ILE B 1 94 ? -10.914 11.312 -0.132 1 94.75 94 ILE B C 1
ATOM 2182 O O . ILE B 1 94 ? -11.398 12.289 0.435 1 94.75 94 ILE B O 1
ATOM 2186 N N . GLN B 1 95 ? -9.766 10.812 0.104 1 93.81 95 GLN B N 1
ATOM 2187 C CA . GLN B 1 95 ? -8.977 11.375 1.193 1 93.81 95 GLN B CA 1
ATOM 2188 C C . GLN B 1 95 ? -8.625 12.836 0.925 1 93.81 95 GLN B C 1
ATOM 2190 O O . GLN B 1 95 ? -8.547 13.641 1.854 1 93.81 95 GLN B O 1
ATOM 2195 N N . ALA B 1 96 ? -8.438 13.219 -0.285 1 94.69 96 ALA B N 1
ATOM 2196 C CA . ALA B 1 96 ? -8.078 14.586 -0.643 1 94.69 96 ALA B CA 1
ATOM 2197 C C . ALA B 1 96 ? -9.219 15.555 -0.332 1 94.69 96 ALA B C 1
ATOM 2199 O O . ALA B 1 96 ? -8.984 16.75 -0.129 1 94.69 96 ALA B O 1
ATOM 2200 N N . THR B 1 97 ? -10.383 15.055 -0.257 1 91.94 97 THR B N 1
ATOM 2201 C CA . THR B 1 97 ? -11.531 15.914 0.025 1 91.94 97 THR B CA 1
ATOM 2202 C C . THR B 1 97 ? -11.828 15.938 1.521 1 91.94 97 THR B C 1
ATOM 2204 O O . THR B 1 97 ? -12.57 16.797 1.996 1 91.94 97 THR B O 1
ATOM 2207 N N . ARG B 1 98 ? -11.188 15.078 2.24 1 90.19 98 ARG B N 1
ATOM 2208 C CA . ARG B 1 98 ? -11.523 14.945 3.656 1 90.19 98 ARG B CA 1
ATOM 2209 C C . ARG B 1 98 ? -10.43 15.547 4.531 1 90.19 98 ARG B C 1
ATOM 2211 O O . ARG B 1 98 ? -10.688 15.945 5.672 1 90.19 98 ARG B O 1
ATOM 2218 N N . ILE B 1 99 ? -9.25 15.586 4.051 1 90.31 99 ILE B N 1
ATOM 2219 C CA . ILE B 1 99 ? -8.125 15.992 4.887 1 90.31 99 ILE B CA 1
ATOM 2220 C C . ILE B 1 99 ? -7.559 17.312 4.375 1 90.31 99 ILE B C 1
ATOM 2222 O O . ILE B 1 99 ? -7.453 17.531 3.166 1 90.31 99 ILE B O 1
ATOM 2226 N N . ARG B 1 100 ? -7.16 18.156 5.355 1 91.88 100 ARG B N 1
ATOM 2227 C CA . ARG B 1 100 ? -6.551 19.438 5.027 1 91.88 100 ARG B CA 1
ATOM 2228 C C . ARG B 1 100 ? -5.359 19.734 5.934 1 91.88 100 ARG B C 1
ATOM 2230 O O . ARG B 1 100 ? -5.41 19.469 7.137 1 91.88 100 ARG B O 1
ATOM 2237 N N . PHE B 1 101 ? -4.352 20.25 5.266 1 93.81 101 PHE B N 1
ATOM 2238 C CA . PHE B 1 101 ? -3.248 20.844 6.012 1 93.81 101 PHE B CA 1
ATOM 2239 C C . PHE B 1 101 ? -3.477 22.328 6.227 1 93.81 101 PHE B C 1
ATOM 2241 O O . PHE B 1 101 ? -3.736 23.062 5.273 1 93.81 101 PHE B O 1
ATOM 2248 N N . VAL B 1 102 ? -3.406 22.703 7.484 1 94.62 102 VAL B N 1
ATOM 2249 C CA . VAL B 1 102 ? -3.609 24.125 7.801 1 94.62 102 VAL B CA 1
ATOM 2250 C C . VAL B 1 102 ? -2.385 24.672 8.531 1 94.62 102 VAL B C 1
ATOM 2252 O O . VAL B 1 102 ? -2.016 24.172 9.594 1 94.62 102 VAL B O 1
ATOM 2255 N N . PHE B 1 103 ? -1.807 25.672 7.906 1 96.12 103 PHE B N 1
ATOM 2256 C CA . PHE B 1 103 ? -0.678 26.391 8.492 1 96.12 103 PHE B CA 1
ATOM 2257 C C . PHE B 1 103 ? -1.135 27.703 9.109 1 96.12 103 PHE B C 1
ATOM 2259 O O . PHE B 1 103 ? -1.517 28.625 8.398 1 96.12 103 PHE B O 1
ATOM 2266 N N . ASP B 1 104 ? -1.161 27.734 10.367 1 94.5 104 ASP B N 1
ATOM 2267 C CA . ASP B 1 104 ? -1.501 29 11.016 1 94.5 104 ASP B CA 1
ATOM 2268 C C . ASP B 1 104 ? -0.246 29.734 11.484 1 94.5 104 ASP B C 1
ATOM 2270 O O . ASP B 1 104 ? 0.845 29.5 10.961 1 94.5 104 ASP B O 1
ATOM 2274 N N . ASP B 1 105 ? -0.303 30.578 12.414 1 94.5 105 ASP B N 1
ATOM 2275 C CA . ASP B 1 105 ? 0.816 31.438 12.805 1 94.5 105 ASP B CA 1
ATOM 2276 C C . ASP B 1 105 ? 1.857 30.656 13.594 1 94.5 105 ASP B C 1
ATOM 2278 O O . ASP B 1 105 ? 3.049 30.969 13.547 1 94.5 105 ASP B O 1
ATOM 2282 N N . THR B 1 106 ? 1.426 29.547 14.195 1 94.81 106 THR B N 1
ATOM 2283 C CA . THR B 1 106 ? 2.357 28.953 15.156 1 94.81 106 THR B CA 1
ATOM 2284 C C . THR B 1 106 ? 2.584 27.484 14.852 1 94.81 106 THR B C 1
ATOM 2286 O O . THR B 1 106 ? 3.541 26.875 15.344 1 94.81 106 THR B O 1
ATOM 2289 N N . GLY B 1 107 ? 1.615 26.922 14.008 1 96.31 107 GLY B N 1
ATOM 2290 C CA . GLY B 1 107 ? 1.8 25.484 13.828 1 96.31 107 GLY B CA 1
ATOM 2291 C C . GLY B 1 107 ? 1.065 24.938 12.617 1 96.31 107 GLY B C 1
ATOM 2292 O O . GLY B 1 107 ? 0.331 25.672 11.945 1 96.31 107 GLY B O 1
ATOM 2293 N N . LEU B 1 108 ? 1.399 23.641 12.352 1 96.56 108 LEU B N 1
ATOM 2294 C CA . LEU B 1 108 ? 0.721 22.844 11.328 1 96.56 108 LEU B CA 1
ATOM 2295 C C . LEU B 1 108 ? -0.367 21.984 11.953 1 96.56 108 LEU B C 1
ATOM 2297 O O . LEU B 1 108 ? -0.126 21.297 12.945 1 96.56 108 LEU B O 1
ATOM 2301 N N . GLU B 1 109 ? -1.527 22.078 11.367 1 93.56 109 GLU B N 1
ATOM 2302 C CA . GLU B 1 109 ? -2.646 21.25 11.805 1 93.56 109 GLU B CA 1
ATOM 2303 C C . GLU B 1 109 ? -3.211 20.422 10.648 1 93.56 109 GLU B C 1
ATOM 2305 O O . GLU B 1 109 ? -3.332 20.922 9.523 1 93.56 109 GLU B O 1
ATOM 2310 N N . VAL B 1 110 ? -3.502 19.141 10.953 1 91.81 110 VAL B N 1
ATOM 2311 C CA . VAL B 1 110 ? -4.203 18.281 10 1 91.81 110 VAL B CA 1
ATOM 2312 C C . VAL B 1 110 ? -5.672 18.156 10.406 1 91.81 110 VAL B C 1
ATOM 2314 O O . VAL B 1 110 ? -5.988 17.562 11.445 1 91.81 110 VAL B O 1
ATOM 2317 N N . LEU B 1 111 ? -6.52 18.703 9.555 1 89.44 111 LEU B N 1
ATOM 2318 C CA . LEU B 1 111 ? -7.953 18.688 9.82 1 89.44 111 LEU B CA 1
ATOM 2319 C C . LEU B 1 111 ? -8.664 17.672 8.945 1 89.44 111 LEU B C 1
ATOM 2321 O O . LEU B 1 111 ? -8.266 17.438 7.805 1 89.44 111 LEU B O 1
ATOM 2325 N N . ARG B 1 112 ? -9.703 17.078 9.477 1 86.62 112 ARG B N 1
ATOM 2326 C CA . ARG B 1 112 ? -10.547 16.125 8.75 1 86.62 112 ARG B CA 1
ATOM 2327 C C . ARG B 1 112 ? -11.977 16.641 8.625 1 86.62 112 ARG B C 1
ATOM 2329 O O . ARG B 1 112 ? -12.531 17.203 9.578 1 86.62 112 ARG B O 1
ATOM 2336 N N . ALA B 1 113 ? -12.523 16.453 7.391 1 76.94 113 ALA B N 1
ATOM 2337 C CA . ALA B 1 113 ? -13.914 16.859 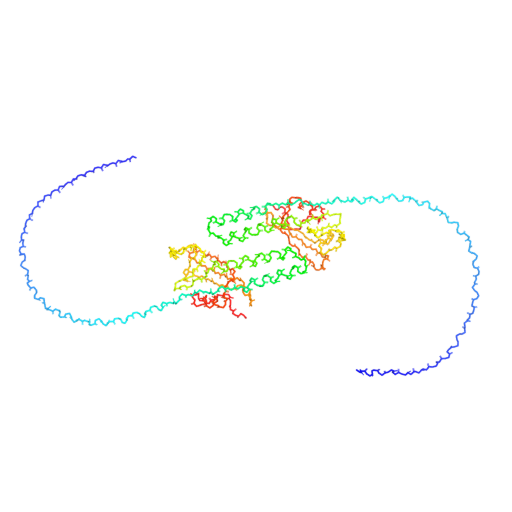7.172 1 76.94 113 ALA B CA 1
ATOM 2338 C C . ALA B 1 113 ? -14.859 16.094 8.078 1 76.94 113 ALA B C 1
ATOM 2340 O O . ALA B 1 113 ? -14.68 14.883 8.297 1 76.94 113 ALA B O 1
ATOM 2341 N N . GLY B 1 114 ? -16.062 16.719 8.414 1 62.66 114 GLY B N 1
ATOM 2342 C CA . GLY B 1 114 ? -17.094 16.156 9.273 1 62.66 114 GLY B CA 1
ATOM 2343 C C . GLY B 1 114 ? -16.766 16.266 10.75 1 62.66 114 GLY B C 1
ATOM 2344 O O . GLY B 1 114 ? -17.625 16 11.602 1 62.66 114 GLY B O 1
ATOM 2345 N N . GLN B 1 115 ? -15.703 15.945 10.992 1 54.56 115 GLN B N 1
ATOM 2346 C CA . GLN B 1 115 ? -15.398 16.203 12.398 1 54.56 115 GLN B CA 1
ATOM 2347 C C . GLN B 1 115 ? -15.539 17.672 12.734 1 54.56 115 GLN B C 1
ATOM 2349 O O . GLN B 1 115 ? -14.945 18.531 12.07 1 54.56 115 GLN B O 1
ATOM 2354 N N . GLU B 1 116 ? -16.922 18.062 12.852 1 44.94 116 GLU B N 1
ATOM 2355 C CA . GLU B 1 116 ? -17.266 19.406 13.297 1 44.94 116 GLU B CA 1
ATOM 2356 C C . GLU B 1 116 ? -16.094 20.047 14.047 1 44.94 116 GLU B C 1
ATOM 2358 O O . GLU B 1 116 ? -15.469 19.406 14.898 1 44.94 116 GLU B O 1
ATOM 2363 N N . SER B 1 117 ? -15.484 20.953 13.5 1 38.5 117 SER B N 1
ATOM 2364 C CA . SER B 1 117 ? -14.633 22 14.07 1 38.5 117 SER B CA 1
ATOM 2365 C C . SER B 1 117 ? -15.227 22.547 15.359 1 38.5 117 SER B C 1
ATOM 2367 O O . SER B 1 117 ? -14.781 23.594 15.852 1 38.5 117 SER B O 1
ATOM 2369 N N . GLU B 1 118 ? -16.5 22.281 15.781 1 37.47 118 GLU B N 1
ATOM 2370 C CA . GLU B 1 118 ? -16.625 23.297 16.828 1 37.47 118 GLU B CA 1
ATOM 2371 C C . GLU B 1 118 ? -15.312 23.469 17.594 1 37.47 118 GLU B C 1
ATOM 2373 O O . GLU B 1 118 ? -14.875 24.594 17.828 1 37.47 118 GLU B O 1
ATOM 2378 N N . ASN B 1 119 ? -15.164 22.641 18.703 1 32.84 119 ASN B N 1
ATOM 2379 C CA . ASN B 1 119 ? -14.055 22.766 19.641 1 32.84 119 ASN B CA 1
ATOM 2380 C C . ASN B 1 119 ? -12.703 22.625 18.938 1 32.84 119 ASN B C 1
ATOM 2382 O O . ASN B 1 119 ? -12.188 21.516 18.812 1 32.84 119 ASN B O 1
ATOM 2386 N N . VAL B 1 120 ? -12.484 23.203 17.828 1 35.84 120 VAL B N 1
ATOM 2387 C CA . VAL B 1 120 ? -11.156 23.297 17.234 1 35.84 120 VAL B CA 1
ATOM 2388 C C . VAL B 1 120 ? -10.117 23.516 18.312 1 35.84 120 VAL B C 1
ATOM 2390 O O . VAL B 1 120 ? -9.82 24.672 18.672 1 35.84 120 VAL B O 1
ATOM 2393 N N . ILE B 1 121 ? -10.484 23.5 19.547 1 32.38 121 ILE B N 1
ATOM 2394 C CA . ILE B 1 121 ? -9.289 23.578 20.375 1 32.38 121 ILE B CA 1
ATOM 2395 C C . ILE B 1 121 ? -8.141 22.844 19.688 1 32.38 121 ILE B C 1
ATOM 2397 O O . ILE B 1 121 ? -8.227 21.625 19.453 1 32.38 121 ILE B O 1
ATOM 2401 N N . VAL B 1 122 ? -7.383 23.531 18.781 1 36.81 122 VAL B N 1
ATOM 2402 C CA . VAL B 1 122 ? -6.082 23.297 18.156 1 36.81 122 VAL B CA 1
ATOM 2403 C C . VAL B 1 122 ? -5.32 22.219 18.906 1 36.81 122 VAL B C 1
ATOM 2405 O O . VAL B 1 122 ? -4.332 21.672 18.406 1 36.81 122 VAL B O 1
ATOM 2408 N N . GLY B 1 123 ? -5.422 22.25 20.203 1 39.09 123 GLY B N 1
ATOM 2409 C CA . GLY B 1 123 ? -4.414 21.406 20.828 1 39.09 123 GLY B CA 1
ATOM 2410 C C . GLY B 1 123 ? -4.434 19.969 20.312 1 39.09 123 GLY B C 1
ATOM 2411 O O . GLY B 1 123 ? -3.877 19.078 20.938 1 39.09 123 GLY B O 1
ATOM 2412 N N . GLY B 1 124 ? -5.48 19.609 19.484 1 47.66 124 GLY B N 1
ATOM 2413 C CA . GLY B 1 124 ? -5.727 18.172 19.391 1 47.66 124 GLY B CA 1
ATOM 2414 C C . GLY B 1 124 ? -4.57 17.406 18.781 1 47.66 124 GLY B C 1
ATOM 2415 O O . GLY B 1 124 ? -3.557 18.016 18.406 1 47.66 124 GLY B O 1
ATOM 2416 N N . ARG B 1 125 ? -4.652 15.922 18.734 1 63.28 125 ARG B N 1
ATOM 2417 C CA . ARG B 1 125 ? -3.664 14.883 18.453 1 63.28 125 ARG B CA 1
ATOM 2418 C C . ARG B 1 125 ? -3.131 14.992 17.031 1 63.28 125 ARG B C 1
ATOM 2420 O O . ARG B 1 125 ? -2.059 14.469 16.719 1 63.28 125 ARG B O 1
ATOM 2427 N N . ASN B 1 126 ? -3.584 16.141 16.281 1 84.5 126 ASN B N 1
ATOM 2428 C CA . ASN B 1 126 ? -3.029 16.266 14.93 1 84.5 126 ASN B CA 1
ATOM 2429 C C . ASN B 1 126 ? -2.602 17.703 14.648 1 84.5 126 ASN B C 1
ATOM 2431 O O . ASN B 1 126 ? -2.922 18.25 13.594 1 84.5 126 ASN B O 1
ATOM 2435 N N . ARG B 1 127 ? -1.98 18.344 15.609 1 92.94 127 ARG B N 1
ATOM 2436 C CA . ARG B 1 127 ? -1.388 19.672 15.477 1 92.94 127 ARG B CA 1
ATOM 2437 C C . ARG B 1 127 ? 0.016 19.703 16.078 1 92.94 127 ARG B C 1
ATOM 2439 O O . ARG B 1 127 ? 0.233 19.234 17.188 1 92.94 127 ARG B O 1
ATOM 2446 N N . TRP B 1 128 ? 0.961 20.328 15.352 1 96.12 128 TRP B N 1
ATOM 2447 C CA . TRP B 1 128 ? 2.355 20.406 15.781 1 96.12 128 TRP B CA 1
ATOM 2448 C C . TRP B 1 128 ? 2.896 21.828 15.625 1 96.12 128 TRP B C 1
ATOM 2450 O O . TRP B 1 128 ? 2.783 22.422 14.555 1 96.12 128 TRP B O 1
ATOM 2460 N N . GLU B 1 129 ? 3.498 22.359 16.688 1 97.12 129 GLU B N 1
ATOM 2461 C CA . GLU B 1 129 ? 4.16 23.672 16.609 1 97.12 129 GLU B CA 1
ATOM 2462 C C . GLU B 1 129 ? 5.367 23.609 15.68 1 97.12 129 GLU B C 1
ATOM 2464 O O . GLU B 1 129 ? 6.121 22.641 15.68 1 97.12 129 GLU B O 1
ATOM 2469 N N . TYR B 1 130 ? 5.566 24.688 14.945 1 96.31 130 TYR B N 1
ATOM 2470 C CA . TYR B 1 130 ? 6.695 24.75 14.031 1 96.31 130 TYR B CA 1
ATOM 2471 C C . TYR B 1 130 ? 8.008 24.516 14.766 1 96.31 130 TYR B C 1
ATOM 2473 O O . TYR B 1 130 ? 8.93 23.891 14.234 1 96.31 130 TYR B O 1
ATOM 2481 N N . SER B 1 131 ? 8.117 25.062 15.953 1 95.75 131 SER B N 1
ATOM 2482 C CA . SER B 1 131 ? 9.336 24.984 16.75 1 95.75 131 SER B CA 1
ATOM 2483 C C . SER B 1 131 ? 9.672 23.531 17.094 1 95.75 131 SER B C 1
ATOM 2485 O O . SER 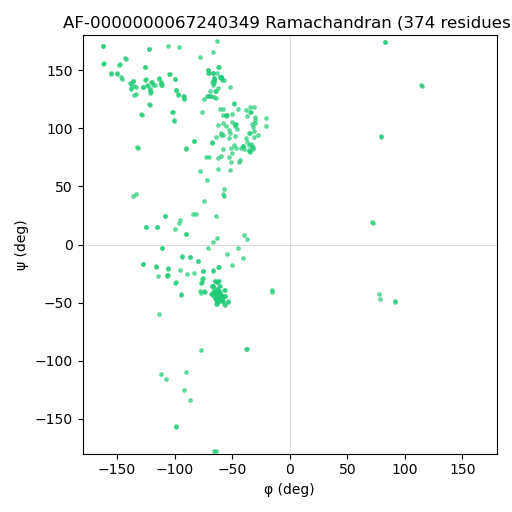B 1 131 ? 10.812 23.219 17.453 1 95.75 131 SER B O 1
ATOM 2487 N N . SER B 1 132 ? 8.711 22.641 17 1 95.94 132 SER B N 1
ATOM 2488 C CA . SER B 1 132 ? 8.953 21.234 17.344 1 95.94 132 SER B CA 1
ATOM 2489 C C . SER B 1 132 ? 9.5 20.469 16.156 1 95.94 132 SER B C 1
ATOM 2491 O O . SER B 1 132 ? 9.945 19.328 16.297 1 95.94 132 SER B O 1
ATOM 2493 N N . PHE B 1 133 ? 9.484 21.047 14.984 1 96.62 133 PHE B N 1
ATOM 2494 C CA . PHE B 1 133 ? 9.922 20.359 13.781 1 96.62 133 PHE B CA 1
ATOM 2495 C C . PHE B 1 133 ? 11.43 20.172 13.781 1 96.62 133 PHE B C 1
ATOM 2497 O O . PHE B 1 133 ? 12.18 21.141 13.93 1 96.62 133 PHE B O 1
ATOM 2504 N N . ILE B 1 134 ? 11.82 18.984 13.586 1 96.12 134 ILE B N 1
ATOM 2505 C CA . ILE B 1 134 ? 13.234 18.641 13.492 1 96.12 134 ILE B CA 1
ATOM 2506 C C . ILE B 1 134 ? 13.664 18.625 12.031 1 96.12 134 ILE B C 1
ATOM 2508 O O . ILE B 1 134 ? 14.742 19.125 11.695 1 96.12 134 ILE B O 1
ATOM 2512 N N . ASN B 1 135 ? 12.836 18.062 11.203 1 96.25 135 ASN B N 1
ATOM 2513 C CA . ASN B 1 135 ? 13.102 17.953 9.773 1 96.25 135 ASN B CA 1
ATOM 2514 C C . ASN B 1 135 ? 11.828 17.656 8.977 1 96.25 135 ASN B C 1
ATOM 2516 O O . ASN B 1 135 ? 10.844 17.172 9.539 1 96.25 135 ASN B O 1
ATOM 2520 N N . TRP B 1 136 ? 11.906 18.031 7.762 1 96 136 TRP B N 1
ATOM 2521 C CA . TRP B 1 136 ? 10.875 17.625 6.812 1 96 136 TRP B CA 1
ATOM 2522 C C . TRP B 1 136 ? 11.461 17.438 5.418 1 96 136 TRP B C 1
ATOM 2524 O O . TRP B 1 136 ? 12.531 17.969 5.109 1 96 136 TRP B O 1
ATOM 2534 N N . GLU B 1 137 ? 10.742 16.562 4.594 1 93.38 137 GLU B N 1
ATOM 2535 C CA . GLU B 1 137 ? 11.227 16.297 3.242 1 93.38 137 GLU B CA 1
ATOM 2536 C C . GLU B 1 137 ? 10.086 15.852 2.326 1 93.38 137 GLU B C 1
ATOM 2538 O O . GLU B 1 137 ? 9.094 15.281 2.789 1 93.38 137 GLU B O 1
ATOM 2543 N N . PHE B 1 138 ? 10.234 16.234 1.055 1 92.19 138 PHE B N 1
ATOM 2544 C CA . PHE B 1 138 ? 9.422 15.648 -0.001 1 92.19 138 PHE B CA 1
ATOM 2545 C C . PHE B 1 138 ? 10.133 14.453 -0.623 1 92.19 138 PHE B C 1
ATOM 2547 O O . PHE B 1 138 ? 11.32 14.523 -0.952 1 92.19 138 PHE B O 1
ATOM 2554 N N . TRP B 1 139 ? 9.414 13.328 -0.677 1 88.44 139 TRP B N 1
ATOM 2555 C CA . TRP B 1 139 ? 10.016 12.117 -1.23 1 88.44 139 TRP B CA 1
ATOM 2556 C C . TRP B 1 139 ? 9.586 11.906 -2.678 1 88.44 139 TRP B C 1
ATOM 2558 O O . TRP B 1 139 ? 8.391 11.984 -2.994 1 88.44 139 TRP B O 1
ATOM 2568 N N . PHE B 1 140 ? 10.711 11.344 -3.578 1 78.62 140 PHE B N 1
ATOM 2569 C CA . PHE B 1 140 ? 10.633 11.07 -5.008 1 78.62 140 PHE B CA 1
ATOM 2570 C C . PHE B 1 140 ? 10.789 12.352 -5.816 1 78.62 140 PHE B C 1
ATOM 2572 O O . PHE B 1 140 ? 9.789 12.992 -6.172 1 78.62 140 PHE B O 1
ATOM 2579 N N . PRO B 1 141 ? 12.086 12.5 -6.141 1 67.88 141 PRO B N 1
ATOM 2580 C CA . PRO B 1 141 ? 12.406 13.75 -6.836 1 67.88 141 PRO B CA 1
ATOM 2581 C C . PRO B 1 141 ? 11.648 13.898 -8.148 1 67.88 141 PRO B C 1
ATOM 2583 O O . PRO B 1 141 ? 11.344 12.906 -8.812 1 67.88 141 PRO B O 1
ATOM 2586 N N . GLY B 1 142 ? 11.227 15.164 -8.539 1 73.19 142 GLY B N 1
ATOM 2587 C CA . GLY B 1 142 ? 10.523 15.492 -9.773 1 73.19 142 GLY B CA 1
ATOM 2588 C C . GLY B 1 142 ? 9.016 15.461 -9.625 1 73.19 142 GLY B C 1
ATOM 2589 O O . GLY B 1 142 ? 8.32 16.391 -10.047 1 73.19 142 GLY B O 1
ATOM 2590 N N . PHE B 1 143 ? 8.555 14.25 -9 1 79.88 143 PHE B N 1
ATOM 2591 C CA . PHE B 1 143 ? 7.125 14.125 -8.734 1 79.88 143 PHE B CA 1
ATOM 2592 C C . PHE B 1 143 ? 6.883 13.664 -7.301 1 79.88 143 PHE B C 1
ATOM 2594 O O . PHE B 1 143 ? 6.684 12.469 -7.055 1 79.88 143 PHE B O 1
ATOM 2601 N N . PRO B 1 144 ? 6.926 14.648 -6.492 1 84.38 144 PRO B N 1
ATOM 2602 C CA . PRO B 1 144 ? 6.82 14.25 -5.09 1 84.38 144 PRO B CA 1
ATOM 2603 C C . PRO B 1 144 ? 5.473 13.609 -4.758 1 84.38 144 PRO B C 1
ATOM 2605 O O . PRO B 1 144 ? 4.426 14.164 -5.094 1 84.38 144 PRO B O 1
ATOM 2608 N N . VAL B 1 145 ? 5.547 12.461 -4.066 1 91.5 145 VAL B N 1
ATOM 2609 C CA . VAL B 1 145 ? 4.336 11.703 -3.785 1 91.5 145 VAL B CA 1
ATOM 2610 C C . VAL B 1 145 ? 4.098 11.648 -2.277 1 91.5 145 VAL B C 1
ATOM 2612 O O . VAL B 1 145 ? 2.963 11.461 -1.829 1 91.5 145 VAL B O 1
ATOM 2615 N N . LEU B 1 146 ? 5.164 11.906 -1.536 1 93 146 LEU B N 1
ATOM 2616 C CA . LEU B 1 146 ? 5.074 11.797 -0.084 1 93 146 LEU B CA 1
ATOM 2617 C C . LEU B 1 146 ? 5.766 12.977 0.594 1 93 146 LEU B C 1
ATOM 2619 O O . LEU B 1 146 ? 6.816 13.438 0.138 1 93 146 LEU B O 1
ATOM 2623 N N . VAL B 1 147 ? 5.16 13.445 1.653 1 94.19 147 VAL B N 1
ATOM 2624 C CA . VAL B 1 147 ? 5.812 14.391 2.551 1 94.19 147 VAL B CA 1
ATOM 2625 C C . VAL B 1 147 ? 6.078 13.727 3.9 1 94.19 147 VAL B C 1
ATOM 2627 O O . VAL B 1 147 ? 5.238 12.977 4.406 1 94.19 147 VAL B O 1
ATOM 2630 N N . TYR B 1 148 ? 7.129 13.992 4.379 1 92.62 148 TYR B N 1
ATOM 2631 C CA . TYR B 1 148 ? 7.605 13.492 5.664 1 92.62 148 TYR B CA 1
ATOM 2632 C C . TYR B 1 148 ? 8 14.641 6.586 1 92.62 148 TYR B C 1
ATOM 2634 O O . TYR B 1 148 ? 8.578 15.633 6.137 1 92.62 148 TYR B O 1
ATOM 2642 N N . PHE B 1 149 ? 7.707 14.5 7.914 1 95 149 PHE B N 1
ATOM 2643 C CA . PHE B 1 149 ? 8.336 15.406 8.875 1 95 149 PHE B CA 1
ATOM 2644 C C . PHE B 1 149 ? 8.523 14.711 10.219 1 95 149 PHE B C 1
ATOM 2646 O O . PHE B 1 149 ? 7.805 13.766 10.539 1 95 149 PHE B O 1
ATOM 2653 N N . LYS B 1 150 ? 9.531 15.094 10.805 1 95.81 150 LYS B N 1
ATOM 2654 C CA . LYS B 1 150 ? 9.852 14.656 12.164 1 95.81 150 LYS B CA 1
ATOM 2655 C C . LYS B 1 150 ? 9.719 15.812 13.156 1 95.81 150 LYS B C 1
ATOM 2657 O O . LYS B 1 150 ? 10.133 16.938 12.867 1 95.81 150 LYS B O 1
ATOM 2662 N N . GLU B 1 151 ? 9.117 15.547 14.328 1 96.12 151 GLU B N 1
ATOM 2663 C CA . GLU B 1 151 ? 8.922 16.562 15.352 1 96.12 151 GLU B CA 1
ATOM 2664 C C . GLU B 1 151 ? 9.109 15.992 16.75 1 96.12 151 GLU B C 1
ATOM 2666 O O . GLU B 1 151 ? 9.039 14.773 16.938 1 96.12 151 GLU B O 1
ATOM 2671 N N . ASN B 1 152 ? 9.352 16.688 17.688 1 96.5 152 ASN B N 1
ATOM 2672 C CA . ASN B 1 152 ? 9.617 16.203 19.031 1 96.5 152 ASN B CA 1
ATOM 2673 C C . ASN B 1 152 ? 8.531 16.656 20.016 1 96.5 152 ASN B C 1
ATOM 2675 O O . ASN B 1 152 ? 8.734 16.609 21.219 1 96.5 152 ASN B O 1
ATOM 2679 N N . GLN B 1 153 ? 7.375 17.125 19.547 1 95.81 153 GLN B N 1
ATOM 2680 C CA . GLN B 1 153 ? 6.238 17.5 20.391 1 95.81 153 GLN B CA 1
ATOM 2681 C C . GLN B 1 153 ? 5.488 16.266 20.875 1 95.81 153 GLN B C 1
ATOM 2683 O O . GLN B 1 153 ? 5.082 16.203 22.031 1 95.81 153 GLN B O 1
ATOM 2688 N N . THR B 1 154 ? 5.281 15.273 20.016 1 92.12 154 THR B N 1
ATOM 2689 C CA . THR B 1 154 ? 4.551 14.062 20.359 1 92.12 154 THR B CA 1
ATOM 2690 C C . THR B 1 154 ? 5.391 13.164 21.266 1 92.12 154 THR B C 1
ATOM 2692 O O . THR B 1 154 ? 4.883 12.602 22.234 1 92.12 154 THR B O 1
ATOM 2695 N N . LYS B 1 155 ? 6.672 13.102 20.922 1 93.81 155 LYS B N 1
ATOM 2696 C CA . LYS B 1 155 ? 7.652 12.383 21.734 1 93.81 155 LYS B CA 1
ATOM 2697 C C . LYS B 1 155 ? 9.016 13.07 21.688 1 93.81 155 LYS B C 1
ATOM 2699 O O . LYS B 1 155 ? 9.453 13.516 20.625 1 93.81 155 LYS B O 1
ATOM 2704 N N . PRO B 1 156 ? 9.664 13.039 22.828 1 94.44 156 PRO B N 1
ATOM 2705 C CA . PRO B 1 156 ? 10.922 13.773 22.922 1 94.44 156 PRO B CA 1
ATOM 2706 C C . PRO B 1 156 ? 11.977 13.266 21.953 1 94.44 156 PRO B C 1
ATOM 2708 O O . PRO B 1 156 ? 12.805 14.047 21.453 1 94.44 156 PRO B O 1
ATOM 2711 N N . GLU B 1 157 ? 11.992 11.984 21.609 1 95.38 157 GLU B N 1
ATOM 2712 C CA . GLU B 1 157 ? 12.992 11.406 20.719 1 95.38 157 GLU B CA 1
ATOM 2713 C C . GLU B 1 157 ? 12.664 11.703 19.25 1 95.38 157 GLU B C 1
ATOM 2715 O O . GLU B 1 157 ? 13.5 11.484 18.375 1 95.38 157 GLU B O 1
ATOM 2720 N N . GLY B 1 158 ? 11.578 12.102 19 1 95.06 158 GLY B N 1
ATOM 2721 C CA . GLY B 1 158 ? 11.141 12.406 17.656 1 95.06 158 GLY B CA 1
ATOM 2722 C C . GLY B 1 158 ? 10.039 11.492 17.156 1 95.06 158 GLY B C 1
ATOM 2723 O O . GLY B 1 158 ? 10.039 10.289 17.453 1 95.06 158 GLY B O 1
ATOM 2724 N N . GLN B 1 159 ? 9.117 12.07 16.547 1 93.81 159 GLN B N 1
ATOM 2725 C CA . GLN B 1 159 ? 8.047 11.336 15.883 1 93.81 159 GLN B CA 1
ATOM 2726 C C . GLN B 1 159 ? 7.992 11.664 14.391 1 93.81 159 GLN B C 1
ATOM 2728 O O . GLN B 1 159 ? 7.977 12.836 14.008 1 93.81 159 GLN B O 1
ATOM 2733 N N . VAL B 1 160 ? 7.941 10.555 13.633 1 92.94 160 VAL B N 1
ATOM 2734 C CA . VAL B 1 160 ? 7.918 10.703 12.188 1 92.94 160 VAL B CA 1
ATOM 2735 C C . VAL B 1 160 ? 6.484 10.594 11.672 1 92.94 160 VAL B C 1
ATOM 2737 O O . VAL B 1 160 ? 5.723 9.734 12.125 1 92.94 160 VAL B O 1
ATOM 2740 N N . HIS B 1 161 ? 6.148 11.453 10.875 1 91 161 HIS B N 1
ATOM 2741 C CA . HIS B 1 161 ? 4.871 11.445 10.172 1 91 161 HIS B CA 1
ATOM 2742 C C . HIS B 1 161 ? 5.07 11.398 8.664 1 91 161 HIS B C 1
ATOM 2744 O O . HIS B 1 161 ? 5.977 12.047 8.133 1 91 161 HIS B O 1
ATOM 2750 N N . PHE B 1 162 ? 4.172 10.562 7.965 1 90.94 162 PHE B N 1
ATOM 2751 C CA . PHE B 1 162 ? 4.145 10.477 6.512 1 90.94 162 PHE B CA 1
ATOM 2752 C C . PHE B 1 162 ? 2.734 10.719 5.98 1 90.94 162 PHE B C 1
ATOM 2754 O O . PHE B 1 162 ? 1.76 10.219 6.547 1 90.94 162 PHE B O 1
ATOM 2761 N N . PHE B 1 163 ? 2.703 11.578 4.867 1 92.5 163 PHE B N 1
ATOM 2762 C CA . PHE B 1 163 ? 1.432 11.812 4.195 1 92.5 163 PHE B CA 1
ATOM 2763 C C . PHE B 1 163 ? 1.606 11.797 2.68 1 92.5 163 PHE B C 1
ATOM 2765 O O . PHE B 1 163 ? 2.586 12.328 2.158 1 92.5 163 PHE B O 1
ATOM 2772 N N . PRO B 1 164 ? 0.654 11.062 1.991 1 93.5 164 PRO B N 1
ATOM 2773 C CA . PRO B 1 164 ? 0.645 11.305 0.546 1 93.5 164 PRO B CA 1
ATOM 2774 C C . PRO B 1 164 ? 0.368 12.758 0.191 1 93.5 164 PRO B C 1
ATOM 2776 O O . PRO B 1 164 ? -0.417 13.43 0.871 1 93.5 164 PRO B O 1
ATOM 2779 N N . ILE B 1 165 ? 1.021 13.211 -0.839 1 95.06 165 ILE B N 1
ATOM 2780 C CA . ILE B 1 165 ? 0.835 14.602 -1.247 1 95.06 165 ILE B CA 1
ATOM 2781 C C . ILE B 1 165 ? -0.411 14.719 -2.121 1 95.06 165 ILE B C 1
ATOM 2783 O O . ILE B 1 165 ? -0.32 14.695 -3.35 1 95.06 165 ILE B O 1
ATOM 2787 N N . ILE B 1 166 ? -1.486 14.93 -1.468 1 96 166 ILE B N 1
ATOM 2788 C CA . ILE B 1 166 ? -2.773 15.039 -2.146 1 96 166 ILE B CA 1
ATOM 2789 C C . ILE B 1 166 ? -3.252 16.484 -2.123 1 96 166 ILE B C 1
ATOM 2791 O O . ILE B 1 166 ? -4.457 16.75 -2.127 1 96 166 ILE B O 1
ATOM 2795 N N . PHE B 1 167 ? -2.32 17.438 -2.004 1 94.56 167 PHE B N 1
ATOM 2796 C CA . PHE B 1 167 ? -2.498 18.875 -2.066 1 94.56 167 PHE B CA 1
ATOM 2797 C C . PHE B 1 167 ? -1.632 19.484 -3.166 1 94.56 167 PHE B C 1
ATOM 2799 O O . PHE B 1 167 ? -0.791 18.797 -3.748 1 94.56 167 PHE B O 1
ATOM 2806 N N . ASN B 1 168 ? -1.954 20.75 -3.418 1 94.94 168 ASN B N 1
ATOM 2807 C CA . ASN B 1 168 ? -1.022 21.469 -4.289 1 94.94 168 ASN B CA 1
ATOM 2808 C C . ASN B 1 168 ? 0.402 21.406 -3.744 1 94.94 168 ASN B C 1
ATOM 2810 O O . ASN B 1 168 ? 0.702 22.016 -2.715 1 94.94 168 ASN B O 1
ATOM 2814 N N . GLY B 1 169 ? 1.243 20.672 -4.492 1 92.94 169 GLY B N 1
ATOM 2815 C CA . GLY B 1 169 ? 2.596 20.406 -4.023 1 92.94 169 GLY B CA 1
ATOM 2816 C C . GLY B 1 169 ? 3.426 21.672 -3.883 1 92.94 169 GLY B C 1
ATOM 2817 O O . GLY B 1 169 ? 4.23 21.797 -2.955 1 92.94 169 GLY B O 1
ATOM 2818 N N . LYS B 1 170 ? 3.301 22.562 -4.777 1 92.81 170 LYS B N 1
ATOM 2819 C CA . LYS B 1 170 ? 4.035 23.812 -4.719 1 92.81 170 LYS B CA 1
ATOM 2820 C C . LYS B 1 170 ? 3.629 24.641 -3.498 1 92.81 170 LYS B C 1
ATOM 2822 O O . LYS B 1 170 ? 4.484 25.141 -2.771 1 92.81 170 LYS B O 1
ATOM 2827 N N . GLN B 1 171 ? 2.34 24.781 -3.295 1 95.81 171 GLN B N 1
ATOM 2828 C CA . GLN B 1 171 ? 1.844 25.5 -2.127 1 95.81 171 GLN B CA 1
ATOM 2829 C C . GLN B 1 171 ? 2.35 24.859 -0.834 1 95.81 171 GLN B C 1
ATOM 2831 O O . GLN B 1 171 ? 2.756 25.562 0.092 1 95.81 171 GLN B O 1
ATOM 2836 N N . LEU B 1 172 ? 2.264 23.547 -0.825 1 95.62 172 LEU B N 1
ATOM 2837 C CA . LEU B 1 172 ? 2.717 22.828 0.363 1 95.62 172 LEU B CA 1
ATOM 2838 C C . LEU B 1 172 ? 4.203 23.078 0.605 1 95.62 172 LEU B C 1
ATOM 2840 O O . LEU B 1 172 ? 4.617 23.375 1.729 1 95.62 172 LEU B O 1
ATOM 2844 N N . TYR B 1 173 ? 4.953 22.938 -0.397 1 93.88 173 TYR B N 1
ATOM 2845 C CA . TYR B 1 173 ? 6.398 23.109 -0.291 1 93.88 173 TYR B CA 1
ATOM 2846 C C . TYR B 1 173 ? 6.738 24.516 0.21 1 93.88 173 TYR B C 1
ATOM 2848 O O . TYR B 1 173 ? 7.551 24.672 1.125 1 93.88 173 TYR B O 1
ATOM 2856 N N . GLU B 1 174 ? 6.168 25.516 -0.35 1 94.88 174 GLU B N 1
ATOM 2857 C CA . GLU B 1 174 ? 6.426 26.906 0.03 1 94.88 174 GLU B CA 1
ATOM 2858 C C . GLU B 1 174 ? 6.008 27.156 1.473 1 94.88 174 GLU B C 1
ATOM 2860 O O . GLU B 1 174 ? 6.699 27.875 2.207 1 94.88 174 GLU B O 1
ATOM 2865 N N . ALA B 1 175 ? 4.898 26.562 1.807 1 96 175 ALA B N 1
ATOM 2866 C CA . ALA B 1 175 ? 4.441 26.703 3.186 1 96 175 ALA B CA 1
ATOM 2867 C C . ALA B 1 175 ? 5.426 26.062 4.16 1 96 175 ALA B C 1
ATOM 2869 O O . ALA B 1 175 ? 5.742 26.641 5.203 1 96 175 ALA B O 1
ATOM 2870 N N . MET B 1 176 ? 5.859 24.875 3.785 1 95.62 176 MET B N 1
ATOM 2871 C CA . MET B 1 176 ? 6.812 24.172 4.641 1 95.62 176 MET B CA 1
ATOM 2872 C C . MET B 1 176 ? 8.102 24.969 4.785 1 95.62 176 MET B C 1
ATOM 2874 O O . MET B 1 176 ? 8.625 25.125 5.891 1 95.62 176 MET B O 1
ATOM 2878 N N . VAL B 1 177 ? 8.602 25.516 3.736 1 94.75 177 VAL B N 1
ATOM 2879 C CA . VAL B 1 177 ? 9.828 26.297 3.758 1 94.75 177 VAL B CA 1
ATOM 2880 C C . VAL B 1 177 ? 9.625 27.547 4.613 1 94.75 177 VAL B C 1
ATOM 2882 O O . VAL B 1 177 ? 10.469 27.875 5.453 1 94.75 177 VAL B O 1
ATOM 2885 N N . GLU B 1 178 ? 8.562 28.203 4.387 1 95.38 178 GLU B N 1
ATOM 2886 C CA . GLU B 1 178 ? 8.289 29.469 5.059 1 95.38 178 GLU B CA 1
ATOM 2887 C C . GLU B 1 178 ? 8.109 29.266 6.562 1 95.38 178 GLU B C 1
ATOM 2889 O O . GLU B 1 178 ? 8.602 30.062 7.359 1 95.38 178 GLU B O 1
ATOM 2894 N N . ARG B 1 179 ? 7.445 28.156 6.945 1 95.75 179 ARG B N 1
ATOM 2895 C CA . ARG B 1 179 ? 7.02 28.016 8.336 1 95.75 179 ARG B CA 1
ATOM 2896 C C . ARG B 1 179 ? 7.98 27.141 9.117 1 95.75 179 ARG B C 1
ATOM 2898 O O . ARG B 1 179 ? 8.172 27.344 10.32 1 95.75 179 ARG B O 1
ATOM 2905 N N . CYS B 1 180 ? 8.578 26.156 8.469 1 94.12 180 CYS B N 1
ATOM 2906 C CA . CYS B 1 180 ? 9.391 25.172 9.172 1 94.12 180 CYS B CA 1
ATOM 2907 C C . CYS B 1 180 ? 10.867 25.328 8.82 1 94.12 180 CYS B C 1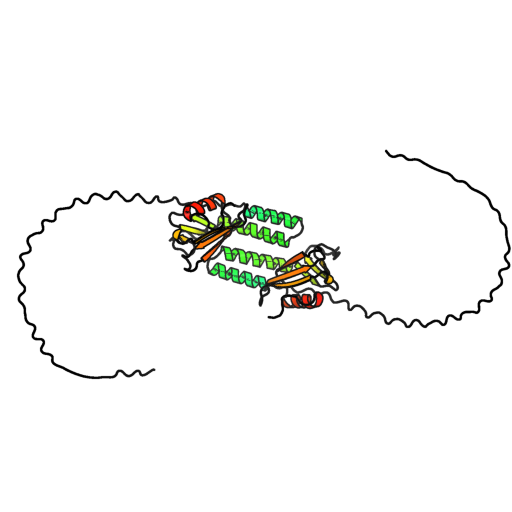
ATOM 2909 O O . CYS B 1 180 ? 11.719 24.625 9.375 1 94.12 180 CYS B O 1
ATOM 2911 N N . GLY B 1 181 ? 11.141 26.266 7.914 1 91.38 181 GLY B N 1
ATOM 2912 C CA . GLY B 1 181 ? 12.516 26.422 7.465 1 91.38 181 GLY B CA 1
ATOM 2913 C C . GLY B 1 181 ? 12.898 25.438 6.379 1 91.38 181 GLY B C 1
ATOM 2914 O O . GLY B 1 181 ? 12.109 24.547 6.027 1 91.38 181 GLY B O 1
ATOM 2915 N N . PRO B 1 182 ? 14.094 25.531 5.789 1 86.81 182 PRO B N 1
ATOM 2916 C CA . PRO B 1 182 ? 14.539 24.625 4.719 1 86.81 182 PRO B CA 1
ATOM 2917 C C . PRO B 1 182 ? 14.828 23.219 5.219 1 86.81 182 PRO B C 1
ATOM 2919 O O . PRO B 1 182 ? 15.141 23.031 6.398 1 86.81 182 PRO B O 1
ATOM 2922 N N . THR B 1 183 ? 14.555 22.219 4.316 1 80.06 183 THR B N 1
ATOM 2923 C CA . THR B 1 183 ? 14.82 20.812 4.656 1 80.06 183 THR B CA 1
ATOM 2924 C C . THR B 1 183 ? 16.328 20.578 4.801 1 80.06 183 T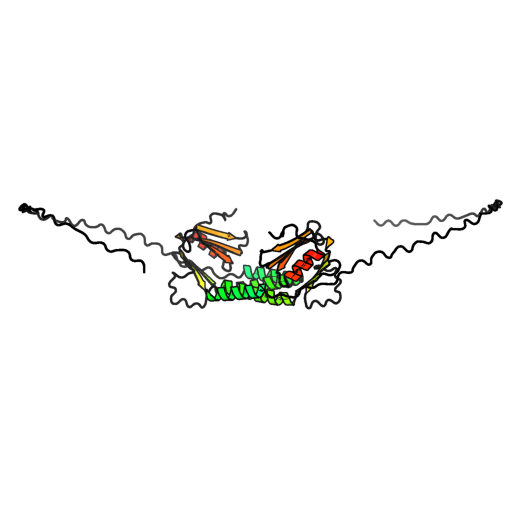HR B C 1
ATOM 2926 O O . THR B 1 183 ? 17.125 21.266 4.184 1 80.06 183 THR B O 1
ATOM 2929 N N . LYS B 1 184 ? 16.672 19.719 5.641 1 72.81 184 LYS B N 1
ATOM 2930 C CA . LYS B 1 184 ? 18.094 19.406 5.809 1 72.81 184 LYS B CA 1
ATOM 2931 C C . LYS B 1 184 ? 18.594 18.516 4.676 1 72.81 184 LYS B C 1
ATOM 2933 O O . LYS B 1 184 ? 19.766 18.594 4.301 1 72.81 184 LYS B O 1
ATOM 2938 N N . THR B 1 185 ? 17.812 17.578 4.062 1 61.19 185 THR B N 1
ATOM 2939 C CA . THR B 1 185 ? 18.312 16.641 3.068 1 61.19 185 THR B CA 1
ATOM 2940 C C . THR B 1 185 ? 17.859 17.031 1.668 1 61.19 185 THR B C 1
ATOM 2942 O O . THR B 1 185 ? 18.297 16.438 0.677 1 61.19 185 THR B O 1
ATOM 2945 N N . SER B 1 186 ? 16.812 17.703 1.316 1 50.81 186 SER B N 1
ATOM 2946 C CA . SER B 1 186 ? 16.266 17.906 -0.023 1 50.81 186 SER B CA 1
ATOM 2947 C C . SER B 1 186 ? 16.969 19.062 -0.734 1 50.81 186 SER B C 1
ATOM 2949 O O . SER B 1 186 ? 16.312 19.906 -1.365 1 50.81 186 SER B O 1
ATOM 2951 N N . GLY B 1 187 ? 18.156 19.469 -0.515 1 41.22 187 GLY B N 1
ATOM 2952 C CA . GLY B 1 187 ? 18.609 20.5 -1.427 1 41.22 187 GLY B CA 1
ATOM 2953 C C . GLY B 1 187 ? 18.344 20.172 -2.885 1 41.22 187 GLY B C 1
ATOM 2954 O O . GLY B 1 187 ? 18.172 19 -3.24 1 41.22 187 GLY B O 1
ATOM 2955 N N . PRO B 1 188 ? 17.547 21.078 -3.637 1 37.56 188 PRO B N 1
ATOM 2956 C CA . PRO B 1 188 ? 17.609 20.875 -5.086 1 37.56 188 PRO B CA 1
ATOM 2957 C C . PRO B 1 188 ? 18.984 20.438 -5.566 1 37.56 188 PRO B C 1
ATOM 2959 O O . PRO B 1 188 ? 20 21.047 -5.215 1 37.56 188 PRO B O 1
ATOM 2962 N N . LYS B 1 189 ? 19.266 19.141 -5.531 1 31.77 189 LYS B N 1
ATOM 2963 C CA . LYS B 1 189 ? 20.484 18.938 -6.316 1 31.77 189 LYS B CA 1
ATOM 2964 C C . LYS B 1 189 ? 20.234 19.203 -7.797 1 31.77 189 LYS B C 1
ATOM 2966 O O . LYS B 1 189 ? 19.141 18.938 -8.305 1 31.77 189 LYS B O 1
#

Sequence (378 aa):
MALCMRCSSTSAVQKSSARGVALRPRVQRAPFVAQAFFGSKAKPAPKAVKRETLAPEPSFNLQLGLLGLSGVSCYYENYGLGGFLGLLGIFLTIQATRIRFVFDDTGLEVLRAGQESENVIVGGRNRWEYSSFINWEFWFPGFPVLVYFKENQTKPEGQVHFFPIIFNGKQLYEAMVERCGPTKTSGPKMALCMRCSSTSAVQKSSARGVALRPRVQRAPFVAQAFFGSKAKPAPKAVKRETLAPEPSFNLQLGLLGLSGVSCYYENYGLGGFLGLLGIFLTIQATRIRFVFDDTGLEVLRAGQESENVIVGGRNRWEYSSFINWEFWFPGFPVLVYFKENQTKPEGQVHFFPIIFNGKQLYEAMVERCGPTKTSGPK

Secondary structure (DSSP, 8-state):
--------------------------------------------------PPPB-PPB--HHHHHHHHHHHHHHHTT-HHHHHHHHHHHHHHHHHHHHEEEEE-SSEEEEEETTS--TT--TTSTTEEEGGGEEEEEEESTTS--EEEEEESSS-TT-EEEEEE--B-HHHHHHHHHHHH---SS----/--------------------------------------------------PPPB-PPB--HHHHHHHHHHHHHHHTT-HHHHHHHHHHHHHHHHHHHHEEEEE-SSEEEEEETTS--TT--TTSTTEEEGGGEEEEEEESTTS--EEEEEESSS-TT-EEEEEE--B-HHHHHHHHHHHH---SS----

Solvent-accessible surface area (backbone atoms only — not comparable to full-atom values): 22846 Å² total; per-residue (Å²): 139,78,83,71,82,80,84,72,92,71,88,78,85,88,75,85,68,84,66,79,73,74,81,71,77,78,73,78,72,72,80,76,76,72,73,75,72,74,71,71,75,71,69,76,69,79,73,74,79,79,50,73,70,43,59,52,49,69,35,57,65,61,30,51,49,30,38,49,50,12,50,51,28,42,73,72,66,35,51,66,61,10,49,51,32,33,51,48,18,53,51,51,51,54,44,30,74,31,47,42,54,36,34,45,71,60,30,44,32,61,46,51,64,82,60,72,53,79,84,55,61,65,82,42,102,48,44,46,49,34,89,35,52,76,42,42,45,74,42,54,87,99,61,59,48,32,37,36,37,30,24,36,75,90,32,82,90,50,39,80,46,81,42,72,48,36,33,34,60,66,54,43,50,51,48,43,38,74,65,61,42,75,50,84,79,64,63,87,123,129,86,76,82,78,81,81,82,90,86,89,83,86,77,84,80,79,80,78,78,82,79,84,79,80,85,77,83,77,75,84,78,81,78,76,78,73,78,72,72,78,73,70,76,70,78,76,76,80,79,49,72,71,45,60,52,49,67,35,59,65,61,30,51,51,29,38,49,49,12,50,52,29,41,72,72,67,35,50,67,60,11,48,51,32,33,50,49,17,52,50,50,53,52,46,30,72,33,48,42,54,36,35,46,72,60,31,44,32,60,44,54,63,81,59,72,56,79,82,57,61,65,82,43,103,48,45,47,51,35,89,34,51,75,42,41,44,74,42,55,88,100,62,60,47,33,38,37,38,30,24,36,74,89,33,82,90,48,38,80,45,79,41,72,47,36,33,33,61,65,55,44,48,52,48,42,36,72,63,60,43,77,48,83,79,62,64,86,122

pLDDT: mean 72.18, std 29.82, range [15.13, 98.44]